Protein AF-0000000066011873 (afdb_homodimer)

InterPro domains:
  IPR003448 Molybdopterin biosynthesis MoaE [PF02391] (8-120)
  IPR003448 Molybdopterin biosynthesis MoaE [cd00756] (13-136)
  IPR036563 Molybdopterin biosynthesis MoaE subunit superfamily [G3DSA:3.90.1170.40] (1-137)
  IPR036563 Molybdopterin biosynthesis MoaE subunit superfamily [SSF54690] (4-136)

Nearest PDB structures (foldseek):
  4ap8-assembly1_A  TM=9.778E-01  e=5.594E-17  Homo sapiens
  2qie-assembly2_H  TM=9.697E-01  e=7.000E-15  Staphylococcus aureus
  2q5w-assembly1_E  TM=9.518E-01  e=1.635E-14  Staphylococcus aureus
  6jbz-assembly1_C  TM=9.071E-01  e=3.199E-15  Mycobacterium tuberculosis
  8hlg-assembly1_B  TM=9.415E-01  e=2.225E-13  Deinococcus radiodurans R1 = ATCC 13939 = DSM 20539

Structure (mmCIF, N/CA/C/O backbone):
data_AF-0000000066011873-model_v1
#
loop_
_entity.id
_entity.type
_entity.pdbx_description
1 polymer 'Molybdopterin synthase catalytic subunit'
#
loop_
_atom_site.group_PDB
_atom_site.id
_atom_site.type_symbol
_atom_site.label_atom_id
_atom_site.label_alt_id
_atom_site.label_comp_id
_atom_site.label_asym_id
_atom_site.label_entity_id
_atom_site.label_seq_id
_atom_site.pdbx_PDB_ins_code
_atom_site.Cartn_x
_atom_site.Cartn_y
_atom_site.Cartn_z
_atom_site.occupancy
_atom_site.B_iso_or_equiv
_atom_site.auth_seq_id
_atom_site.auth_comp_id
_atom_site.auth_asym_id
_atom_site.auth_atom_id
_atom_site.pdbx_PDB_model_num
ATOM 1 N N . MET A 1 1 ? -23.844 0.101 7.816 1 36.34 1 MET A N 1
ATOM 2 C CA . MET A 1 1 ? -22.891 0.829 6.984 1 36.34 1 MET A CA 1
ATOM 3 C C . MET A 1 1 ? -21.453 0.606 7.469 1 36.34 1 MET A C 1
ATOM 5 O O . MET A 1 1 ? -21.156 0.817 8.648 1 36.34 1 MET A O 1
ATOM 9 N N . ILE A 1 2 ? -20.625 -0.336 7.094 1 50.56 2 ILE A N 1
ATOM 10 C CA . ILE A 1 2 ? -19.375 -0.717 7.734 1 50.56 2 ILE A CA 1
ATOM 11 C C . ILE A 1 2 ? -18.562 0.533 8.062 1 50.56 2 ILE A C 1
ATOM 13 O O . ILE A 1 2 ? -18.469 1.45 7.246 1 50.56 2 ILE A O 1
ATOM 17 N N . ASN A 1 3 ? -18.391 0.913 9.281 1 69.81 3 ASN A N 1
ATOM 18 C CA . ASN A 1 3 ? -17.859 2.152 9.836 1 69.81 3 ASN A CA 1
ATOM 19 C C . ASN A 1 3 ? -16.469 2.453 9.32 1 69.81 3 ASN A C 1
ATOM 21 O O . ASN A 1 3 ? -15.547 1.642 9.477 1 69.81 3 ASN A O 1
ATOM 25 N N . THR A 1 4 ? -16.391 3.436 8.359 1 88.12 4 THR A N 1
ATOM 26 C CA . THR A 1 4 ? -15.133 3.975 7.832 1 88.12 4 THR A CA 1
ATOM 27 C C . THR A 1 4 ? -14.203 4.391 8.961 1 88.12 4 THR A C 1
ATOM 29 O O . THR A 1 4 ? -14.633 5.012 9.938 1 88.12 4 THR A O 1
ATOM 32 N N . TYR A 1 5 ? -13.055 3.953 9.008 1 97.62 5 TYR A N 1
ATOM 33 C CA . TYR A 1 5 ? -12.086 4.297 10.047 1 97.62 5 TYR A CA 1
ATOM 34 C C . TYR A 1 5 ? -11.25 5.5 9.633 1 97.62 5 TYR A C 1
ATOM 36 O O . TYR A 1 5 ? -10.57 5.473 8.609 1 97.62 5 TYR A O 1
ATOM 44 N N . VAL A 1 6 ? -11.359 6.539 10.352 1 98.69 6 VAL A N 1
ATOM 45 C CA . VAL A 1 6 ? -10.531 7.734 10.219 1 98.69 6 VAL A CA 1
ATOM 46 C C . VAL A 1 6 ? -9.992 8.148 11.586 1 98.69 6 VAL A C 1
ATOM 48 O O . VAL A 1 6 ? -10.75 8.258 12.555 1 98.69 6 VAL A O 1
ATOM 51 N N . GLU A 1 7 ? -8.711 8.414 11.664 1 98.5 7 GLU A N 1
ATOM 52 C CA . GLU A 1 7 ? -8.125 8.828 12.93 1 98.5 7 GLU A CA 1
ATOM 53 C C . GLU A 1 7 ? -7.016 9.859 12.719 1 98.5 7 GLU A C 1
ATOM 55 O O . GLU A 1 7 ? -6.156 9.672 11.859 1 98.5 7 GLU A O 1
ATOM 60 N N . ILE A 1 8 ? -7.078 10.906 13.398 1 98.75 8 ILE A N 1
ATOM 61 C CA . ILE A 1 8 ? -5.973 11.836 13.562 1 98.75 8 ILE A CA 1
ATOM 62 C C . ILE A 1 8 ? -5.355 11.664 14.953 1 98.75 8 ILE A C 1
ATOM 64 O O . ILE A 1 8 ? -6.047 11.773 15.969 1 98.75 8 ILE A O 1
ATOM 68 N N . THR A 1 9 ? -4.051 11.453 15.047 1 98.56 9 THR A N 1
ATOM 69 C CA . THR A 1 9 ? -3.453 11.016 16.312 1 98.56 9 THR A CA 1
ATOM 70 C C . THR A 1 9 ? -2.029 11.547 16.438 1 98.56 9 THR A C 1
ATOM 72 O O . THR A 1 9 ? -1.415 11.945 15.445 1 98.56 9 THR A O 1
ATOM 75 N N . GLU A 1 10 ? -1.502 11.547 17.656 1 98.38 10 GLU A N 1
ATOM 76 C CA . GLU A 1 10 ? -0.098 11.867 17.891 1 98.38 10 GLU A CA 1
ATOM 77 C C . GLU A 1 10 ? 0.746 10.602 18 1 98.38 10 GLU A C 1
ATOM 79 O O . GLU A 1 10 ? 1.977 10.664 18.016 1 98.38 10 GLU A O 1
ATOM 84 N N . LYS A 1 11 ? 0.068 9.516 17.953 1 98.38 11 LYS A N 1
ATOM 85 C CA . LYS A 1 11 ? 0.745 8.242 18.188 1 98.38 11 LYS A CA 1
ATOM 86 C C . LYS A 1 11 ? 1.28 7.664 16.875 1 98.38 11 LYS A C 1
ATOM 88 O O . LYS A 1 11 ? 0.783 7.988 15.797 1 98.38 11 LYS A O 1
ATOM 93 N N . ASP A 1 12 ? 2.252 6.816 17.016 1 98.56 12 ASP A N 1
ATOM 94 C CA . ASP A 1 12 ? 2.77 6.094 15.859 1 98.56 12 ASP A CA 1
ATOM 95 C C . ASP A 1 12 ? 1.675 5.262 15.203 1 98.56 12 ASP A C 1
ATOM 97 O O . ASP A 1 12 ? 0.807 4.711 15.883 1 98.56 12 ASP A O 1
ATOM 101 N N . ILE A 1 13 ? 1.765 5.102 13.938 1 98.69 13 ILE A N 1
ATOM 102 C CA . ILE A 1 13 ? 0.794 4.32 13.18 1 98.69 13 ILE A CA 1
ATOM 103 C C . ILE A 1 13 ? 1.373 2.939 12.867 1 98.69 13 ILE A C 1
ATOM 105 O O . ILE A 1 13 ? 2.514 2.826 12.422 1 98.69 13 ILE A O 1
ATOM 109 N N . ASN A 1 14 ? 0.65 1.962 13.172 1 98.5 14 ASN A N 1
ATOM 110 C CA . ASN A 1 14 ? 0.95 0.628 12.656 1 98.5 14 ASN A CA 1
ATOM 111 C C . ASN A 1 14 ? 0.153 0.318 11.398 1 98.5 14 ASN A C 1
ATOM 113 O O . ASN A 1 14 ? -1.06 0.108 11.461 1 98.5 14 ASN A O 1
ATOM 117 N N . PRO A 1 15 ? 0.79 0.2 10.258 1 98.81 15 PRO A N 1
ATOM 118 C CA . PRO A 1 15 ? 0.061 -0.015 9.008 1 98.81 15 PRO A CA 1
ATOM 119 C C . PRO A 1 15 ? -0.808 -1.27 9.039 1 98.81 15 PRO A C 1
ATOM 121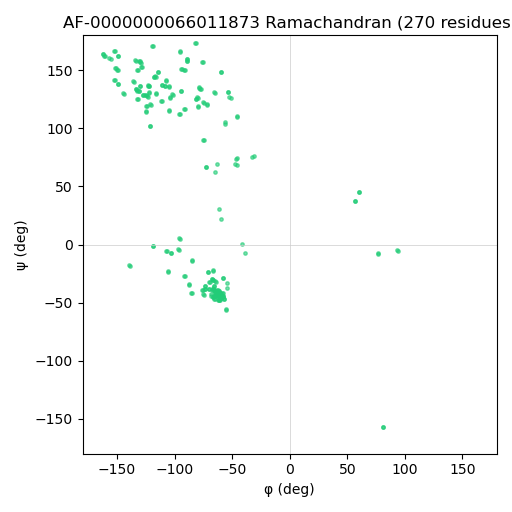 O O . PRO A 1 15 ? -1.864 -1.31 8.398 1 98.81 15 PRO A O 1
ATOM 124 N N . LEU A 1 16 ? -0.407 -2.238 9.797 1 98.69 16 LEU A N 1
ATOM 125 C CA . LEU A 1 16 ? -1.146 -3.496 9.852 1 98.69 16 LEU A CA 1
ATOM 126 C C . LEU A 1 16 ? -2.539 -3.283 10.43 1 98.69 16 LEU A C 1
ATOM 128 O O . LEU A 1 16 ? -3.484 -3.988 10.07 1 98.69 16 LEU A O 1
ATOM 132 N N . ASP A 1 17 ? -2.625 -2.312 11.336 1 98.5 17 ASP A N 1
ATOM 133 C CA . ASP A 1 17 ? -3.932 -2.027 11.922 1 98.5 17 ASP A CA 1
ATOM 134 C C . ASP A 1 17 ? -4.934 -1.608 10.844 1 98.5 17 ASP A C 1
ATOM 136 O O . ASP A 1 17 ? -6.078 -2.061 10.852 1 98.5 17 ASP A O 1
ATOM 140 N N . LEU A 1 18 ? -4.484 -0.786 9.922 1 98.88 18 LEU A N 1
ATOM 141 C CA . LEU A 1 18 ? -5.379 -0.305 8.875 1 98.88 18 LEU A CA 1
ATOM 142 C C . LEU A 1 18 ? -5.625 -1.39 7.828 1 98.88 18 LEU A C 1
ATOM 144 O O . LEU A 1 18 ? -6.754 -1.558 7.359 1 98.88 18 LEU A O 1
ATOM 148 N N . ILE A 1 19 ? -4.586 -2.125 7.508 1 98.88 19 ILE A N 1
ATOM 149 C CA . ILE A 1 19 ? -4.703 -3.227 6.559 1 98.88 19 ILE A CA 1
ATOM 150 C C . ILE A 1 19 ? -5.758 -4.219 7.047 1 98.88 19 ILE A C 1
ATOM 152 O O . ILE A 1 19 ? -6.656 -4.602 6.293 1 98.88 19 ILE A O 1
ATOM 156 N N . ASN A 1 20 ? -5.676 -4.562 8.289 1 98.38 20 ASN A N 1
ATOM 157 C CA . ASN A 1 20 ? -6.59 -5.539 8.867 1 98.38 20 ASN A CA 1
ATOM 158 C C . ASN A 1 20 ? -8.023 -5.012 8.914 1 98.38 20 ASN A C 1
ATOM 160 O O . ASN A 1 20 ? -8.977 -5.777 8.797 1 98.38 20 ASN A O 1
ATOM 164 N N . ARG A 1 21 ? -8.148 -3.73 9.062 1 98.31 21 ARG A N 1
ATOM 165 C CA . ARG A 1 21 ? -9.469 -3.121 9.141 1 98.31 21 ARG A CA 1
ATOM 166 C C . ARG A 1 21 ? -10.211 -3.24 7.812 1 98.31 21 ARG A C 1
ATOM 168 O O . ARG A 1 21 ? -11.438 -3.344 7.785 1 98.31 21 ARG A O 1
ATOM 175 N N . VAL A 1 22 ? -9.445 -3.271 6.703 1 98.62 22 VAL A N 1
ATOM 176 C CA . VAL A 1 22 ? -10.125 -3.213 5.418 1 98.62 22 VAL A CA 1
ATOM 177 C C . VAL A 1 22 ? -10.164 -4.605 4.785 1 98.62 22 VAL A C 1
ATOM 179 O O . VAL A 1 22 ? -10.742 -4.793 3.715 1 98.62 22 VAL A O 1
ATOM 182 N N . ARG A 1 23 ? -9.5 -5.531 5.375 1 98.44 23 ARG A N 1
ATOM 183 C CA . ARG A 1 23 ? -9.469 -6.906 4.891 1 98.44 23 ARG A CA 1
ATOM 184 C C . ARG A 1 23 ? -10.852 -7.555 4.996 1 98.44 23 ARG A C 1
ATOM 186 O O . ARG A 1 23 ? -11.5 -7.477 6.039 1 98.44 23 ARG A O 1
ATOM 193 N N . ARG A 1 24 ? -11.273 -8.18 3.896 1 97.19 24 ARG A N 1
ATOM 194 C CA . ARG A 1 24 ? -12.578 -8.828 3.871 1 97.19 24 ARG A CA 1
ATOM 195 C C . ARG A 1 24 ? -12.633 -9.922 2.811 1 97.19 24 ARG A C 1
ATOM 197 O O . ARG A 1 24 ? -11.836 -9.914 1.866 1 97.19 24 ARG A O 1
ATOM 204 N N . PRO A 1 25 ? -13.562 -10.82 2.934 1 97 25 PRO A N 1
ATOM 205 C CA . PRO A 1 25 ? -13.609 -12 2.072 1 97 25 PRO A CA 1
ATOM 206 C C . PRO A 1 25 ? -13.914 -11.664 0.615 1 97 25 PRO A C 1
ATOM 208 O O . PRO A 1 25 ? -13.609 -12.453 -0.282 1 97 25 PRO A O 1
ATOM 211 N N . ASP A 1 26 ? -14.516 -10.508 0.388 1 96.62 26 ASP A N 1
ATOM 212 C CA . ASP A 1 26 ? -14.867 -10.164 -0.986 1 96.62 26 ASP A CA 1
ATOM 213 C C . ASP A 1 26 ? -13.797 -9.266 -1.614 1 96.62 26 ASP A C 1
ATOM 215 O O . ASP A 1 26 ? -13.953 -8.805 -2.746 1 96.62 26 ASP A O 1
ATOM 219 N N . ALA A 1 27 ? -12.703 -9.039 -0.882 1 97.75 27 ALA A N 1
ATOM 220 C CA . ALA A 1 27 ? -11.594 -8.242 -1.397 1 97.75 27 ALA A CA 1
ATOM 221 C C . ALA A 1 27 ? -10.516 -9.133 -2.018 1 97.75 27 ALA A C 1
ATOM 223 O O . ALA A 1 27 ? -10.109 -10.133 -1.423 1 97.75 27 ALA A O 1
ATOM 224 N N . GLY A 1 28 ? -10.102 -8.75 -3.18 1 98 28 GLY A N 1
ATOM 225 C CA . GLY A 1 28 ? -8.992 -9.43 -3.836 1 98 28 GLY A CA 1
ATOM 226 C C . GLY A 1 28 ? -7.711 -8.609 -3.842 1 98 28 GLY A C 1
ATOM 227 O O . GLY A 1 28 ? -6.664 -9.086 -4.281 1 98 28 GLY A O 1
ATOM 228 N N . ALA A 1 29 ? -7.887 -7.352 -3.336 1 98.75 29 ALA A N 1
ATOM 229 C CA . ALA A 1 29 ? -6.746 -6.441 -3.346 1 98.75 29 ALA A CA 1
ATOM 230 C C . ALA A 1 29 ? -6.812 -5.469 -2.172 1 98.75 29 ALA A C 1
ATOM 232 O O . ALA A 1 29 ? -7.887 -4.977 -1.823 1 98.75 29 ALA A O 1
ATOM 233 N N . ILE A 1 30 ? -5.68 -5.262 -1.591 1 98.94 30 ILE A N 1
ATOM 234 C CA . ILE A 1 30 ? -5.469 -4.164 -0.652 1 98.94 30 ILE A CA 1
ATOM 235 C C . ILE A 1 30 ? -4.281 -3.318 -1.104 1 98.94 30 ILE A C 1
ATOM 237 O O . ILE A 1 30 ? -3.219 -3.854 -1.426 1 98.94 30 ILE A O 1
ATOM 241 N N . VAL A 1 31 ? -4.465 -2.025 -1.193 1 99 31 VAL A N 1
ATOM 242 C CA . VAL A 1 31 ? -3.377 -1.09 -1.454 1 99 31 VAL A CA 1
ATOM 243 C C . VAL A 1 31 ? -3.203 -0.153 -0.26 1 99 31 VAL A C 1
ATOM 245 O O . VAL A 1 31 ? -4.176 0.42 0.234 1 99 31 VAL A O 1
ATOM 248 N N . THR A 1 32 ? -1.988 -0.038 0.188 1 99 32 THR A N 1
ATOM 249 C CA . THR A 1 32 ? -1.668 0.823 1.321 1 99 32 THR A CA 1
ATOM 250 C C . THR A 1 32 ? -0.622 1.864 0.931 1 99 32 THR A C 1
ATOM 252 O O . THR A 1 32 ? 0.387 1.532 0.305 1 99 32 THR A O 1
ATOM 255 N N . PHE A 1 33 ? -0.899 3.008 1.243 1 99 33 PHE A N 1
ATOM 256 C CA . PHE A 1 33 ? 0.045 4.105 1.079 1 99 33 PHE A CA 1
ATOM 257 C C . PHE A 1 33 ? 0.569 4.574 2.432 1 99 33 PHE A C 1
ATOM 259 O O . PHE A 1 33 ? -0.2 4.727 3.383 1 99 33 PHE A O 1
ATOM 266 N N . GLU A 1 34 ? 1.794 4.797 2.51 1 98.94 34 GLU A N 1
ATOM 267 C CA . GLU A 1 34 ? 2.457 5.406 3.656 1 98.94 34 GLU A CA 1
ATOM 268 C C . GLU A 1 34 ? 3.258 6.637 3.24 1 98.94 34 GLU A C 1
ATOM 270 O O . GLU A 1 34 ? 4.219 6.531 2.479 1 98.94 34 GLU A O 1
ATOM 275 N N . GLY A 1 35 ? 2.846 7.797 3.707 1 98.81 35 GLY A N 1
ATOM 276 C CA . GLY A 1 35 ? 3.711 8.969 3.633 1 98.81 35 GLY A CA 1
ATOM 277 C C . GLY A 1 35 ? 4.758 9 4.727 1 98.81 35 GLY A C 1
ATOM 278 O O . GLY A 1 35 ? 4.426 9.047 5.914 1 98.81 35 GLY A O 1
ATOM 279 N N . THR A 1 36 ? 5.992 8.984 4.348 1 98.38 36 THR A N 1
ATOM 280 C CA . THR A 1 36 ? 7.086 8.938 5.312 1 98.38 36 THR A CA 1
ATOM 281 C C . THR A 1 36 ? 7.914 10.219 5.262 1 98.38 36 THR A C 1
ATOM 283 O O . THR A 1 36 ? 8.055 10.828 4.199 1 98.38 36 THR A O 1
ATOM 286 N N . VAL A 1 37 ? 8.461 10.602 6.406 1 97.5 37 VAL A N 1
ATOM 287 C CA . VAL A 1 37 ? 9.266 11.812 6.461 1 97.5 37 VAL A CA 1
ATOM 288 C C . VAL A 1 37 ? 10.625 11.562 5.824 1 97.5 37 VAL A C 1
ATOM 290 O O . VAL A 1 37 ? 11.367 10.672 6.25 1 97.5 37 VAL A O 1
ATOM 293 N N . ARG A 1 38 ? 10.922 12.367 4.805 1 95.81 38 ARG A N 1
ATOM 294 C CA . ARG A 1 38 ? 12.203 12.242 4.113 1 95.81 38 ARG A CA 1
ATOM 295 C C . ARG A 1 38 ? 13.227 13.227 4.672 1 95.81 38 ARG A C 1
ATOM 297 O O . ARG A 1 38 ? 12.859 14.195 5.332 1 95.81 38 ARG A O 1
ATOM 304 N N . ASN A 1 39 ? 14.43 12.969 4.297 1 93.06 39 ASN A N 1
ATOM 305 C CA . ASN A 1 39 ? 15.523 13.766 4.844 1 93.06 39 ASN A CA 1
ATOM 306 C C . ASN A 1 39 ? 15.727 15.055 4.055 1 93.06 39 ASN A C 1
ATOM 308 O O . ASN A 1 39 ? 16.5 15.922 4.457 1 93.06 39 ASN A O 1
ATOM 312 N N . ASP A 1 40 ? 15.141 15.133 2.898 1 84.19 40 ASP A N 1
ATOM 313 C CA . ASP A 1 40 ? 15.305 16.312 2.055 1 84.19 40 ASP A CA 1
ATOM 314 C C . ASP A 1 40 ? 13.953 16.922 1.689 1 84.19 40 ASP A C 1
ATOM 316 O O . ASP A 1 40 ? 13.086 16.25 1.145 1 84.19 40 ASP A O 1
ATOM 320 N N . SER A 1 41 ? 13.852 18.125 2.115 1 73.94 41 SER A N 1
ATOM 321 C CA . SER A 1 41 ? 12.68 18.922 1.725 1 73.94 41 SER A CA 1
ATOM 322 C C . SER A 1 41 ? 13.094 20.188 0.988 1 73.94 41 SER A C 1
ATOM 324 O O . SER A 1 41 ? 13.492 21.172 1.614 1 73.94 41 SER A O 1
ATOM 326 N N . ASP A 1 42 ? 12.922 20.078 -0.34 1 74.44 42 ASP A N 1
ATOM 327 C CA . ASP A 1 42 ? 13.258 21.219 -1.185 1 74.44 42 ASP A CA 1
ATOM 328 C C . ASP A 1 42 ? 14.711 21.656 -0.974 1 74.44 42 ASP A C 1
ATOM 330 O O . ASP A 1 42 ? 14.984 22.844 -0.763 1 74.44 42 ASP A O 1
ATOM 334 N N . GLY A 1 43 ? 15.562 20.703 -0.788 1 77.5 43 GLY A N 1
ATOM 335 C CA . GLY A 1 43 ? 16.984 21.016 -0.738 1 77.5 43 GLY A CA 1
ATOM 336 C C . GLY A 1 43 ? 17.484 21.25 0.671 1 77.5 43 GLY A C 1
ATOM 337 O O . GLY A 1 43 ? 18.688 21.484 0.875 1 77.5 43 GLY A O 1
ATOM 338 N N . VAL A 1 44 ? 16.547 21.25 1.703 1 78.25 44 VAL A N 1
ATOM 339 C CA . VAL A 1 44 ? 16.938 21.469 3.092 1 78.25 44 VAL A CA 1
ATOM 340 C C . VAL A 1 44 ? 16.906 20.156 3.857 1 78.25 44 VAL A C 1
ATOM 342 O O . VAL A 1 44 ? 15.984 19.359 3.703 1 78.25 44 VAL A O 1
ATOM 345 N N . ARG A 1 45 ? 18.016 20.047 4.637 1 86.94 45 ARG A N 1
ATOM 346 C CA . ARG A 1 45 ? 18.062 18.828 5.445 1 86.94 45 ARG A CA 1
ATOM 347 C C . ARG A 1 45 ? 17.047 18.891 6.582 1 86.94 45 ARG A C 1
ATOM 349 O O . ARG A 1 45 ? 17.062 19.828 7.387 1 86.94 45 ARG A O 1
ATOM 356 N N . VAL A 1 46 ? 16.141 17.969 6.617 1 88.12 46 VAL A N 1
ATOM 357 C CA . VAL A 1 46 ? 15.031 17.891 7.57 1 88.12 46 VAL A CA 1
ATOM 358 C C . VAL A 1 46 ? 15.242 16.703 8.508 1 88.12 46 VAL A C 1
ATOM 360 O O . VAL A 1 46 ? 15.641 15.617 8.062 1 88.12 46 VAL A O 1
ATOM 363 N N . THR A 1 47 ? 14.969 16.984 9.773 1 91.94 47 THR A N 1
ATOM 364 C CA . THR A 1 47 ? 15.102 15.891 10.734 1 91.94 47 THR A CA 1
ATOM 365 C C . THR A 1 47 ? 13.734 15.383 11.164 1 91.94 47 THR A C 1
ATOM 367 O O . THR A 1 47 ? 13.617 14.273 11.695 1 91.94 47 THR A O 1
ATOM 370 N N . ALA A 1 48 ? 12.742 16.328 10.992 1 96.31 48 ALA A N 1
ATOM 371 C CA . ALA A 1 48 ? 11.367 15.992 11.352 1 96.31 48 ALA A CA 1
ATOM 372 C C . ALA A 1 48 ? 10.375 16.953 10.711 1 96.31 48 ALA A C 1
ATOM 374 O O . ALA A 1 48 ? 10.773 17.984 10.156 1 96.31 48 ALA A O 1
ATOM 375 N N . LEU A 1 49 ? 9.188 16.5 10.727 1 96.75 49 LEU A N 1
ATOM 376 C CA . LEU A 1 49 ? 8.086 17.391 10.391 1 96.75 49 LEU A CA 1
ATOM 377 C C . LEU A 1 49 ? 7.145 17.562 11.586 1 96.75 49 LEU A C 1
ATOM 379 O O . LEU A 1 49 ? 6.969 16.625 12.375 1 96.75 49 LEU A O 1
ATOM 383 N N . TYR A 1 50 ? 6.609 18.719 11.727 1 97.75 50 TYR A N 1
ATOM 384 C CA . TYR A 1 50 ? 5.566 18.969 12.719 1 97.75 50 TYR A CA 1
ATOM 385 C C . TYR A 1 50 ? 4.227 19.234 12.047 1 97.75 50 TYR A C 1
ATOM 387 O O . TYR A 1 50 ? 4.102 20.188 11.258 1 97.75 50 TYR A O 1
ATOM 395 N N . TYR A 1 51 ? 3.236 18.438 12.414 1 98.44 51 TYR A N 1
ATOM 396 C CA . TYR A 1 51 ? 1.924 18.531 11.789 1 98.44 51 TYR A CA 1
ATOM 397 C C . TYR A 1 51 ? 0.912 19.156 12.742 1 98.44 51 TYR A C 1
ATOM 399 O O . TYR A 1 51 ? 0.913 18.859 13.938 1 98.44 51 TYR A O 1
ATOM 407 N N . GLU A 1 52 ? 0.085 19.969 12.164 1 98.5 52 GLU A N 1
ATOM 408 C CA . GLU A 1 52 ? -1.095 20.516 12.828 1 98.5 52 GLU A CA 1
ATOM 409 C C . GLU A 1 52 ? -2.35 20.312 11.992 1 98.5 52 GLU A C 1
ATOM 411 O O . GLU A 1 52 ? -2.264 20.125 10.773 1 98.5 52 GLU A O 1
ATOM 416 N N . ALA A 1 53 ? -3.48 20.234 12.711 1 98.25 53 ALA A N 1
ATOM 417 C CA . ALA A 1 53 ? -4.742 20.062 12 1 98.25 53 ALA A CA 1
ATOM 418 C C . ALA A 1 53 ? -5.906 20.672 12.781 1 98.25 53 ALA A C 1
ATOM 420 O O . ALA A 1 53 ? -5.836 20.812 14 1 98.25 53 ALA A O 1
ATOM 421 N N . TYR A 1 54 ? -6.93 21.094 12.086 1 97.94 54 TYR A N 1
ATOM 422 C CA . TYR A 1 54 ? -8.258 21.156 12.688 1 97.94 54 TYR A CA 1
ATOM 423 C C . TYR A 1 54 ? -8.867 19.766 12.805 1 97.94 54 TYR A C 1
ATOM 425 O O . TYR A 1 54 ? -9.562 19.312 11.891 1 97.94 54 TYR A O 1
ATOM 433 N N . LYS A 1 55 ? -8.625 19.188 13.844 1 97.81 55 LYS A N 1
ATOM 434 C CA . LYS A 1 55 ? -8.766 17.75 13.977 1 97.81 55 LYS A CA 1
ATOM 435 C C . LYS A 1 55 ? -10.172 17.297 13.594 1 97.81 55 LYS A C 1
ATOM 437 O O . LYS A 1 55 ? -10.336 16.438 12.719 1 97.81 55 LYS A O 1
ATOM 442 N N . GLU A 1 56 ? -11.219 17.844 14.234 1 97.5 56 GLU A N 1
ATOM 443 C CA . GLU A 1 56 ? -12.594 17.422 13.992 1 97.5 56 GLU A CA 1
ATOM 444 C C . GLU A 1 56 ? -12.984 17.625 12.531 1 97.5 56 GLU A C 1
ATOM 446 O O . GLU A 1 56 ? -13.586 16.734 11.922 1 97.5 56 GLU A O 1
ATOM 451 N N . MET A 1 57 ? -12.609 18.719 12.008 1 98.19 57 MET A N 1
ATOM 452 C CA . MET A 1 57 ? -12.938 19.031 10.617 1 98.19 57 MET A CA 1
ATOM 453 C C . MET A 1 57 ? -12.18 18.109 9.664 1 98.19 57 MET A C 1
ATOM 455 O O . MET A 1 57 ? -12.75 17.641 8.68 1 98.19 57 MET A O 1
ATOM 459 N N . ALA A 1 58 ? -10.914 17.891 9.914 1 98.69 58 ALA A N 1
ATOM 460 C CA . ALA A 1 58 ? -10.094 17 9.086 1 98.69 58 ALA A CA 1
ATOM 461 C C . ALA A 1 58 ? -10.68 15.594 9.047 1 98.69 58 ALA A C 1
ATOM 463 O O . ALA A 1 58 ? -10.797 14.992 7.973 1 98.69 58 ALA A O 1
ATOM 464 N N . GLU A 1 59 ? -11.07 15.086 10.188 1 98.44 59 GLU A N 1
ATOM 465 C CA . GLU A 1 59 ? -11.648 13.75 10.258 1 98.44 59 GLU A CA 1
ATOM 466 C C . GLU A 1 59 ? -12.961 13.672 9.477 1 98.44 59 GLU A C 1
ATOM 468 O O . GLU A 1 59 ? -13.211 12.695 8.766 1 98.44 59 GLU A O 1
ATOM 473 N N . MET A 1 60 ? -13.758 14.695 9.656 1 98 60 MET A N 1
ATOM 474 C CA . MET A 1 60 ? -15.031 14.727 8.945 1 98 60 MET A CA 1
ATOM 475 C C . MET A 1 60 ? -14.805 14.758 7.434 1 98 60 MET A C 1
ATOM 477 O O . MET A 1 60 ? -15.461 14.023 6.691 1 98 60 MET A O 1
ATOM 481 N N . GLN A 1 61 ? -13.898 15.562 6.984 1 98.56 61 GLN A N 1
ATOM 482 C CA . GLN A 1 61 ? -13.633 15.688 5.555 1 98.56 61 GLN A CA 1
ATOM 483 C C . GLN A 1 61 ? -13.039 14.398 4.992 1 98.56 61 GLN A C 1
ATOM 485 O O . GLN A 1 61 ? -13.359 14 3.871 1 98.56 61 GLN A O 1
ATOM 490 N N . ILE A 1 62 ? -12.203 13.758 5.723 1 98.75 62 ILE A N 1
ATOM 491 C CA . ILE A 1 62 ? -11.609 12.5 5.27 1 98.75 6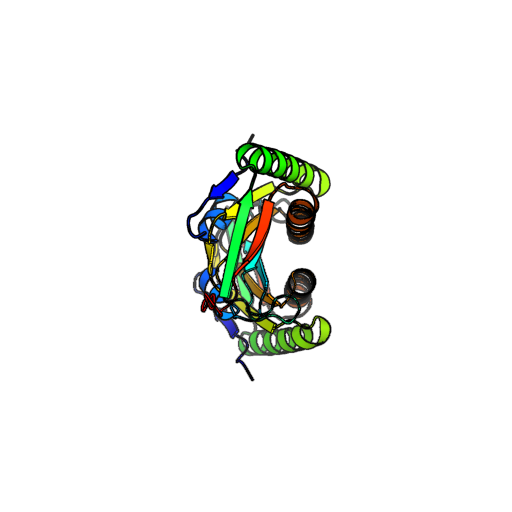2 ILE A CA 1
ATOM 492 C C . ILE A 1 62 ? -12.688 11.422 5.184 1 98.75 62 ILE A C 1
ATOM 494 O O . ILE A 1 62 ? -12.703 10.625 4.246 1 98.75 62 ILE A O 1
ATOM 498 N N . ALA A 1 63 ? -13.562 11.438 6.137 1 98.38 63 ALA A N 1
ATOM 499 C CA . ALA A 1 63 ? -14.672 10.484 6.09 1 98.38 63 ALA A CA 1
ATOM 500 C C . ALA A 1 63 ? -15.516 10.688 4.836 1 98.38 63 ALA A C 1
ATOM 502 O O . ALA A 1 63 ? -15.875 9.719 4.156 1 98.38 63 ALA A O 1
ATOM 503 N N . ASP A 1 64 ? -15.797 11.93 4.566 1 98.19 64 ASP A N 1
ATOM 504 C CA . ASP A 1 64 ? -16.547 12.258 3.355 1 98.19 64 ASP A CA 1
ATOM 505 C C . ASP A 1 64 ? -15.797 11.812 2.105 1 98.19 64 ASP A C 1
ATOM 507 O O . ASP A 1 64 ? -16.391 11.32 1.15 1 98.19 64 ASP A O 1
ATOM 511 N N . LEU A 1 65 ? -14.531 12.055 2.168 1 98.62 65 LEU A N 1
ATOM 512 C CA . LEU A 1 65 ? -13.664 11.711 1.045 1 98.62 65 LEU A CA 1
ATOM 513 C C . LEU A 1 65 ? -13.664 10.203 0.803 1 98.62 65 LEU A C 1
ATOM 515 O O . LEU A 1 65 ? -13.672 9.758 -0.346 1 98.62 65 LEU A O 1
ATOM 519 N N . ILE A 1 66 ? -13.672 9.414 1.853 1 98.62 66 ILE A N 1
ATOM 520 C CA . ILE A 1 66 ? -13.719 7.965 1.731 1 98.62 66 ILE A CA 1
ATOM 521 C C . ILE A 1 66 ? -15.047 7.539 1.109 1 98.62 66 ILE A C 1
ATOM 523 O O . ILE A 1 66 ? -15.078 6.672 0.234 1 98.62 66 ILE A O 1
ATOM 527 N N . ASP A 1 67 ? -16.094 8.172 1.528 1 98 67 ASP A N 1
ATOM 528 C CA . ASP A 1 67 ? -17.391 7.871 0.953 1 98 67 ASP A CA 1
ATOM 529 C C . ASP A 1 67 ? -17.422 8.195 -0.539 1 98 67 ASP A C 1
ATOM 531 O O . ASP A 1 67 ? -17.984 7.438 -1.333 1 98 67 ASP A O 1
ATOM 535 N N . GLU A 1 68 ? -16.844 9.312 -0.884 1 98.25 68 GLU A N 1
ATOM 536 C CA . GLU A 1 68 ? -16.719 9.688 -2.289 1 98.25 68 GLU A CA 1
ATOM 537 C C . GLU A 1 68 ? -15.93 8.641 -3.074 1 98.25 68 GLU A C 1
ATOM 539 O O . GLU A 1 68 ? -16.328 8.258 -4.176 1 98.25 68 GLU A O 1
ATOM 544 N N . ALA A 1 69 ? -14.852 8.172 -2.518 1 98.56 69 ALA A N 1
ATOM 545 C CA . ALA A 1 69 ? -13.992 7.191 -3.174 1 98.56 69 ALA A CA 1
ATOM 546 C C . ALA A 1 69 ? -14.727 5.867 -3.361 1 98.56 69 ALA A C 1
ATOM 548 O O . ALA A 1 69 ? -14.555 5.195 -4.383 1 98.56 69 ALA A O 1
ATOM 549 N N . LYS A 1 70 ? -15.508 5.469 -2.354 1 98.38 70 LYS A N 1
ATOM 550 C CA . LYS A 1 70 ? -16.297 4.242 -2.451 1 98.38 70 LYS A CA 1
ATOM 551 C C . LYS A 1 70 ? -17.25 4.289 -3.645 1 98.38 70 LYS A C 1
ATOM 553 O O . LYS A 1 70 ? -17.359 3.316 -4.395 1 98.38 70 LYS A O 1
ATOM 558 N N . LYS A 1 71 ? -17.844 5.398 -3.84 1 98 71 LYS A N 1
ATOM 559 C CA . LYS A 1 71 ? -18.797 5.57 -4.93 1 98 71 LYS A CA 1
ATOM 560 C C . LYS A 1 71 ? -18.094 5.691 -6.273 1 98 71 LYS A C 1
ATOM 562 O O . LYS A 1 71 ? -18.484 5.043 -7.25 1 98 71 LYS A O 1
ATOM 567 N N . LYS A 1 72 ? -17.016 6.438 -6.332 1 98.62 72 LYS A N 1
ATOM 568 C CA . LYS A 1 72 ? -16.328 6.773 -7.574 1 98.62 72 LYS A CA 1
ATOM 569 C C . LYS A 1 72 ? -15.555 5.57 -8.117 1 98.62 72 LYS A C 1
ATOM 571 O O . LYS A 1 72 ? -15.484 5.371 -9.336 1 98.62 72 LYS A O 1
ATOM 576 N N . TYR A 1 73 ? -14.992 4.754 -7.219 1 98.75 73 TYR A N 1
ATOM 577 C CA . TYR A 1 73 ? -14.07 3.723 -7.672 1 98.75 73 TYR A CA 1
ATOM 578 C C . TYR A 1 73 ? -14.586 2.332 -7.324 1 98.75 73 TYR A C 1
ATOM 580 O O . TYR A 1 73 ? -13.922 1.33 -7.59 1 98.75 73 TYR A O 1
ATOM 588 N N . ASN A 1 74 ? -15.742 2.26 -6.664 1 98.06 74 ASN A N 1
ATOM 589 C CA . ASN A 1 74 ? -16.359 0.986 -6.312 1 98.06 74 ASN A CA 1
ATOM 590 C C . ASN A 1 74 ? -15.445 0.15 -5.418 1 98.06 74 ASN A C 1
ATOM 592 O O . ASN A 1 74 ? -15.211 -1.028 -5.691 1 98.06 74 ASN A O 1
ATOM 596 N N . ILE A 1 75 ? -14.875 0.807 -4.426 1 98.62 75 ILE A N 1
ATOM 597 C CA 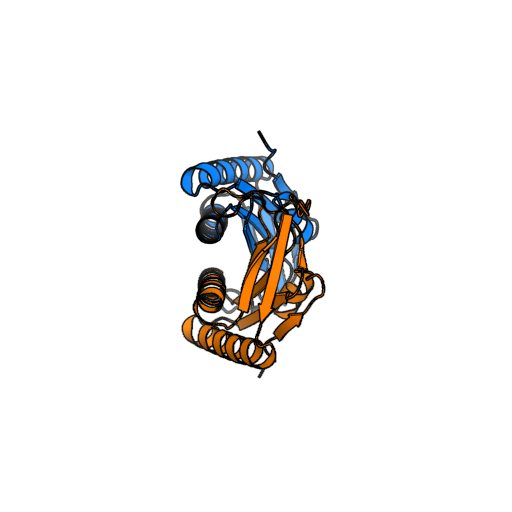. ILE A 1 75 ? -14.039 0.08 -3.475 1 98.62 75 ILE A CA 1
ATOM 598 C C . ILE A 1 75 ? -14.898 -0.445 -2.328 1 98.62 75 ILE A C 1
ATOM 600 O O . ILE A 1 75 ? -16.031 0.003 -2.139 1 98.62 75 ILE A O 1
ATOM 604 N N . LEU A 1 76 ? -14.422 -1.409 -1.642 1 98.12 76 LEU A N 1
ATOM 605 C CA . LEU A 1 76 ? -15.164 -2.076 -0.579 1 98.12 76 LEU A CA 1
ATOM 606 C C . LEU A 1 76 ? -15.008 -1.338 0.746 1 98.12 76 LEU A C 1
ATOM 608 O O . LEU A 1 76 ? -15.961 -1.218 1.516 1 98.12 76 LEU A O 1
ATOM 612 N N . ASP A 1 77 ? -13.734 -0.887 1.006 1 98.44 77 ASP A N 1
ATOM 613 C CA . ASP A 1 77 ? -13.477 -0.177 2.256 1 98.44 77 ASP A CA 1
ATOM 614 C C . ASP A 1 77 ? -12.188 0.637 2.176 1 98.44 77 ASP A C 1
ATOM 616 O O . ASP A 1 77 ? -11.375 0.434 1.271 1 98.44 77 ASP A O 1
ATOM 620 N N . ALA A 1 78 ? -12.086 1.59 3.107 1 98.88 78 ALA A N 1
ATOM 621 C CA . ALA A 1 78 ? -10.859 2.361 3.27 1 98.88 78 ALA A CA 1
ATOM 622 C C . ALA A 1 78 ? -10.672 2.801 4.719 1 98.88 78 ALA A C 1
ATOM 624 O O . ALA A 1 78 ? -11.648 2.959 5.457 1 98.88 78 ALA A O 1
ATOM 625 N N . ALA A 1 79 ? -9.469 2.928 5.074 1 98.94 79 ALA A N 1
ATOM 626 C CA . ALA A 1 79 ? -9.07 3.426 6.391 1 98.94 79 ALA A CA 1
ATOM 627 C C . ALA A 1 79 ? -7.93 4.434 6.273 1 98.94 79 ALA A C 1
ATOM 629 O O . ALA A 1 79 ? -7.016 4.258 5.461 1 98.94 79 ALA A O 1
ATOM 630 N N . VAL A 1 80 ? -8.016 5.469 7.086 1 98.94 80 VAL A N 1
ATOM 631 C CA . VAL A 1 80 ? -7.008 6.52 7.043 1 98.94 80 VAL A CA 1
ATOM 632 C C . VAL A 1 80 ? -6.566 6.871 8.461 1 98.94 80 VAL A C 1
ATOM 634 O O . VAL A 1 80 ? -7.402 7.02 9.359 1 98.94 80 VAL A O 1
ATOM 637 N N . CYS A 1 81 ? -5.301 6.98 8.664 1 98.94 81 CYS A N 1
ATOM 638 C CA . CYS A 1 81 ? -4.723 7.504 9.898 1 98.94 81 CYS A CA 1
ATOM 639 C C . CYS A 1 81 ? -3.645 8.539 9.602 1 98.94 81 CYS A C 1
ATOM 641 O O . CYS A 1 81 ? -2.727 8.281 8.82 1 98.94 81 CYS A O 1
ATOM 643 N N . HIS A 1 82 ? -3.779 9.648 10.133 1 98.94 82 HIS A N 1
ATOM 644 C CA . HIS A 1 82 ? -2.818 10.734 9.977 1 98.94 82 HIS A CA 1
ATOM 645 C C . HIS A 1 82 ? -2.303 11.203 11.336 1 98.94 82 HIS A C 1
ATOM 647 O O . HIS A 1 82 ? -3.076 11.344 12.281 1 98.94 82 HIS A O 1
ATOM 653 N N . ARG A 1 83 ? -1.057 11.43 11.391 1 98.88 83 ARG A N 1
ATOM 654 C CA . ARG A 1 83 ? -0.454 11.898 12.633 1 98.88 83 ARG A CA 1
ATOM 655 C C . ARG A 1 83 ? -0.41 13.422 12.68 1 98.88 83 ARG A C 1
ATOM 657 O O . ARG A 1 83 ? -0.338 14.078 11.633 1 98.88 83 ARG A O 1
ATOM 664 N N . ILE A 1 84 ? -0.47 13.977 13.828 1 98.75 84 ILE A N 1
ATOM 665 C CA . ILE A 1 84 ? -0.127 15.359 14.133 1 98.75 84 ILE A CA 1
ATOM 666 C C . ILE A 1 84 ? 1.007 15.398 15.156 1 98.75 84 ILE A C 1
ATOM 668 O O . ILE A 1 84 ? 1.402 14.359 15.688 1 98.75 84 ILE A O 1
ATOM 672 N N . GLY A 1 85 ? 1.556 16.562 15.391 1 98.5 85 GLY A N 1
ATOM 673 C CA . GLY A 1 85 ? 2.734 16.672 16.234 1 98.5 85 GLY A CA 1
ATOM 674 C C . GLY A 1 85 ? 4.023 16.344 15.5 1 98.5 85 GLY A C 1
ATOM 675 O O . GLY A 1 85 ? 4.113 16.516 14.289 1 98.5 85 GLY A O 1
ATOM 676 N N . LEU A 1 86 ? 4.992 15.969 16.281 1 98.12 86 LEU A N 1
ATOM 677 C CA . LEU A 1 86 ? 6.32 15.719 15.727 1 98.12 86 LEU A CA 1
ATOM 678 C C . LEU A 1 86 ? 6.395 14.32 15.117 1 98.12 86 LEU A C 1
ATOM 680 O O . LEU A 1 86 ? 6.055 13.328 15.773 1 98.12 86 LEU A O 1
ATOM 684 N N . VAL A 1 87 ? 6.793 14.297 13.875 1 98.44 87 VAL A N 1
ATOM 685 C CA . VAL A 1 87 ? 7.039 13.031 13.18 1 98.44 87 VAL A CA 1
ATOM 686 C C . VAL A 1 87 ? 8.484 12.984 12.703 1 98.44 87 VAL A C 1
ATOM 688 O O . VAL A 1 87 ? 8.922 13.836 11.922 1 98.44 87 VAL A O 1
ATOM 691 N N . GLY A 1 88 ? 9.211 12.031 13.133 1 97.44 88 GLY A N 1
ATOM 692 C CA . GLY A 1 88 ? 10.641 11.961 12.875 1 97.44 88 GLY A CA 1
ATOM 693 C C . GLY A 1 88 ? 10.969 11.383 11.516 1 97.44 88 GLY A C 1
ATOM 694 O O . GLY A 1 88 ? 10.086 10.891 10.805 1 97.44 88 GLY A O 1
ATOM 695 N N . LEU A 1 89 ? 12.219 11.445 11.234 1 96.81 89 LEU A N 1
ATOM 696 C CA . LEU A 1 89 ? 12.742 10.922 9.977 1 96.81 89 LEU A CA 1
ATOM 697 C C . LEU A 1 89 ? 12.328 9.469 9.773 1 96.81 89 LEU A C 1
ATOM 699 O O . LEU A 1 89 ? 12.383 8.664 10.711 1 96.81 89 LEU A O 1
ATOM 703 N N . THR A 1 90 ? 11.789 9.125 8.57 1 97.94 90 THR A N 1
ATOM 704 C CA . THR A 1 90 ? 11.43 7.801 8.078 1 97.94 90 THR A CA 1
ATOM 705 C C . THR A 1 90 ? 10.125 7.32 8.711 1 97.94 90 THR A C 1
ATOM 707 O O . THR A 1 90 ? 9.594 6.277 8.328 1 97.94 90 THR A O 1
ATOM 710 N N . GLU A 1 91 ? 9.586 8.062 9.703 1 98.44 91 GLU A N 1
ATOM 711 C CA . GLU A 1 91 ? 8.32 7.668 10.32 1 98.44 91 GLU A CA 1
ATOM 712 C C . GLU A 1 91 ? 7.141 8.008 9.414 1 98.44 91 GLU A C 1
ATOM 714 O O . GLU A 1 91 ? 7.227 8.914 8.586 1 98.44 91 GLU A O 1
ATOM 719 N N . ASP A 1 92 ? 6.051 7.301 9.625 1 98.81 92 ASP A N 1
ATOM 720 C CA . ASP A 1 92 ? 4.84 7.539 8.852 1 98.81 92 ASP A CA 1
ATOM 721 C C . ASP A 1 92 ? 4.078 8.75 9.375 1 98.81 92 ASP A C 1
ATOM 723 O O . ASP A 1 92 ? 3.775 8.828 10.57 1 98.81 92 ASP A O 1
ATOM 727 N N . SER A 1 93 ? 3.787 9.68 8.492 1 98.75 93 SER A N 1
ATOM 728 C CA . SER A 1 93 ? 2.912 10.789 8.852 1 98.75 93 SER A CA 1
ATOM 729 C C . SER A 1 93 ? 1.455 10.469 8.531 1 98.75 93 SER A C 1
ATOM 731 O O . SER A 1 93 ? 0.545 10.977 9.195 1 98.75 93 SER A O 1
ATOM 733 N N . VAL A 1 94 ? 1.235 9.602 7.555 1 98.94 94 VAL A N 1
ATOM 734 C CA . VAL A 1 94 ? -0.107 9.219 7.133 1 98.94 94 VAL A CA 1
ATOM 735 C C . VAL A 1 94 ? -0.082 7.805 6.547 1 98.94 94 VAL A C 1
ATOM 737 O O . VAL A 1 94 ? 0.865 7.434 5.852 1 98.94 94 VAL A O 1
ATOM 740 N N . VAL A 1 95 ? -1.113 7.023 6.832 1 98.94 95 VAL A N 1
ATOM 741 C CA . VAL A 1 95 ? -1.313 5.695 6.254 1 98.94 95 VAL A CA 1
ATOM 742 C C . VAL A 1 95 ? -2.752 5.559 5.766 1 98.94 95 VAL A C 1
ATOM 744 O O . VAL A 1 95 ? -3.691 5.957 6.453 1 98.94 95 VAL A O 1
ATOM 747 N N . ILE A 1 96 ? -2.889 5.086 4.594 1 98.94 96 ILE A N 1
ATOM 748 C CA . ILE A 1 96 ? -4.176 4.816 3.961 1 98.94 96 ILE A CA 1
ATOM 749 C C . ILE A 1 96 ? -4.207 3.379 3.447 1 98.94 96 ILE A C 1
ATOM 751 O O . ILE A 1 96 ? -3.299 2.947 2.734 1 98.94 96 ILE A O 1
ATOM 755 N N . SER A 1 97 ? -5.203 2.66 3.785 1 98.94 97 SER A N 1
ATOM 756 C CA . SER A 1 97 ? -5.422 1.335 3.213 1 98.94 97 SER A CA 1
ATOM 757 C C . SER A 1 97 ? -6.785 1.24 2.541 1 98.94 97 SER A C 1
ATOM 759 O O . SER A 1 97 ? -7.789 1.702 3.09 1 98.94 97 SER A O 1
ATOM 761 N N . VAL A 1 98 ? -6.793 0.659 1.407 1 98.94 98 VAL A N 1
ATOM 762 C CA . VAL A 1 98 ? -8.008 0.517 0.615 1 98.94 98 VAL A CA 1
ATOM 763 C C . VAL A 1 98 ? -8.172 -0.936 0.172 1 98.94 98 VAL A C 1
ATOM 765 O O . VAL A 1 98 ? -7.203 -1.577 -0.242 1 98.94 98 VAL A O 1
ATOM 768 N N . SER A 1 99 ? -9.359 -1.452 0.269 1 98.81 99 SER A N 1
ATOM 769 C CA . SER A 1 99 ? -9.656 -2.783 -0.253 1 98.81 99 SER A CA 1
ATOM 770 C C . SER A 1 99 ? -10.711 -2.725 -1.356 1 98.81 99 SER A C 1
ATOM 772 O O . SER A 1 99 ? -11.633 -1.906 -1.302 1 98.81 99 SER A O 1
ATOM 774 N N . SER A 1 100 ? -10.555 -3.561 -2.309 1 98.62 100 SER A N 1
ATOM 775 C CA . SER A 1 100 ? -11.492 -3.705 -3.414 1 98.62 100 SER A CA 1
ATOM 776 C C . SER A 1 100 ? -11.461 -5.117 -3.984 1 98.62 100 SER A C 1
ATOM 778 O O . SER A 1 100 ? -10.578 -5.91 -3.654 1 98.62 100 SER A O 1
ATOM 780 N N . ALA A 1 101 ? -12.438 -5.422 -4.77 1 97.25 101 ALA A N 1
ATOM 781 C CA . ALA A 1 101 ? -12.516 -6.746 -5.375 1 97.25 101 ALA A CA 1
ATOM 782 C C . ALA A 1 101 ? -11.367 -6.973 -6.348 1 97.25 101 ALA A C 1
ATOM 784 O O . ALA A 1 101 ? -10.812 -8.07 -6.418 1 97.25 101 ALA A O 1
ATOM 785 N N . HIS A 1 102 ? -10.984 -5.914 -7.039 1 96.88 102 HIS A N 1
ATOM 786 C CA . HIS A 1 102 ? -9.898 -5.977 -8.016 1 96.88 102 HIS A CA 1
ATOM 787 C C . HIS A 1 102 ? -8.891 -4.859 -7.781 1 96.88 102 HIS A C 1
ATOM 789 O O . HIS A 1 102 ? -9.234 -3.805 -7.242 1 96.88 102 HIS A O 1
ATOM 795 N N . ARG A 1 103 ? -7.699 -5.113 -8.289 1 98.44 103 ARG A N 1
ATOM 796 C CA . ARG A 1 103 ? -6.562 -4.297 -7.875 1 98.44 103 ARG A CA 1
ATOM 797 C C . ARG A 1 103 ? -6.672 -2.881 -8.43 1 98.44 103 ARG A C 1
ATOM 799 O O . ARG A 1 103 ? -6.27 -1.92 -7.77 1 98.44 103 ARG A O 1
ATOM 806 N N . SER A 1 104 ? -7.258 -2.67 -9.609 1 98.56 104 SER A N 1
ATOM 807 C CA . SER A 1 104 ? -7.281 -1.362 -10.258 1 98.56 104 SER A CA 1
ATOM 808 C C . SER A 1 104 ? -7.996 -0.33 -9.391 1 98.56 104 SER A C 1
ATOM 810 O O . SER A 1 104 ? -7.465 0.756 -9.141 1 98.56 104 SER A O 1
ATOM 812 N N . SER A 1 105 ? -9.172 -0.705 -8.891 1 98.81 105 SER A N 1
ATOM 813 C CA . SER A 1 105 ? -9.969 0.204 -8.07 1 98.81 105 SER A CA 1
ATOM 814 C C . SER A 1 105 ? -9.211 0.6 -6.801 1 98.81 105 SER A C 1
ATOM 816 O O . SER A 1 105 ? -9.266 1.757 -6.379 1 98.81 105 SER A O 1
ATOM 818 N N . ALA A 1 106 ? -8.531 -0.315 -6.207 1 98.88 106 ALA A N 1
ATOM 819 C CA . ALA A 1 106 ? -7.797 -0.041 -4.973 1 98.88 106 ALA A CA 1
ATOM 820 C C . ALA A 1 106 ? -6.676 0.966 -5.211 1 98.88 106 ALA A C 1
ATOM 822 O O . ALA A 1 106 ? -6.492 1.9 -4.43 1 98.88 106 ALA A O 1
ATOM 823 N N . PHE A 1 107 ? -5.938 0.789 -6.305 1 98.94 107 PHE A N 1
ATOM 824 C CA . PHE A 1 107 ? -4.867 1.718 -6.645 1 98.94 107 PHE A CA 1
ATOM 825 C C . PHE A 1 107 ? -5.422 3.117 -6.887 1 98.94 107 PHE A C 1
ATOM 827 O O . PHE A 1 107 ? -4.914 4.094 -6.336 1 98.94 107 PHE A O 1
ATOM 834 N N . GLU A 1 108 ? -6.457 3.168 -7.676 1 98.94 108 GLU A N 1
ATOM 835 C CA . GLU A 1 108 ? -7.02 4.461 -8.055 1 98.94 108 GLU A CA 1
ATOM 836 C C . GLU A 1 108 ? -7.605 5.188 -6.852 1 98.94 108 GLU A C 1
ATOM 838 O O . GLU A 1 108 ? -7.379 6.383 -6.672 1 98.94 108 GLU A O 1
ATOM 843 N N . ALA A 1 109 ? -8.305 4.469 -6.062 1 98.94 109 ALA A N 1
ATOM 844 C CA . ALA A 1 109 ? -8.945 5.074 -4.898 1 98.94 109 ALA A CA 1
ATOM 845 C C . ALA A 1 109 ? -7.91 5.547 -3.883 1 98.94 109 ALA A C 1
ATOM 847 O O . ALA A 1 109 ? -8.031 6.637 -3.322 1 98.94 109 ALA A O 1
ATOM 848 N N . CYS A 1 110 ? -6.918 4.73 -3.607 1 98.94 110 CYS A N 1
ATOM 849 C CA . CYS A 1 110 ? -5.879 5.09 -2.645 1 98.94 110 CYS A CA 1
ATOM 850 C C . CYS A 1 110 ? -5.152 6.355 -3.078 1 98.94 110 CYS A C 1
ATOM 852 O O . CYS A 1 110 ? -4.953 7.27 -2.273 1 98.94 110 CYS A O 1
ATOM 854 N N . ARG A 1 111 ? -4.793 6.41 -4.34 1 98.94 111 ARG A N 1
ATOM 855 C CA . ARG A 1 111 ? -4.133 7.594 -4.891 1 98.94 111 ARG A CA 1
ATOM 856 C C . ARG A 1 111 ? -5.035 8.82 -4.793 1 98.94 111 ARG A C 1
ATOM 858 O O . ARG A 1 111 ? -4.59 9.891 -4.387 1 98.94 111 ARG A O 1
ATOM 865 N N . TYR A 1 112 ? -6.266 8.625 -5.117 1 98.94 112 TYR A N 1
ATOM 866 C CA . TYR A 1 112 ? -7.238 9.711 -5.059 1 98.94 112 TYR A CA 1
ATOM 867 C C . TYR A 1 112 ? -7.352 10.273 -3.645 1 98.94 112 TYR A C 1
ATOM 869 O O . TYR A 1 112 ? -7.371 11.484 -3.449 1 98.94 112 TYR A O 1
ATOM 877 N N . ILE A 1 113 ? -7.398 9.391 -2.688 1 98.94 113 ILE A N 1
ATOM 878 C CA . ILE A 1 113 ? -7.594 9.789 -1.297 1 98.94 113 ILE A CA 1
ATOM 879 C C . ILE A 1 113 ? -6.395 10.602 -0.819 1 98.94 113 ILE A C 1
ATOM 881 O O . ILE A 1 113 ? -6.559 11.703 -0.292 1 98.94 113 ILE A O 1
ATOM 885 N N . ILE A 1 114 ? -5.203 10.164 -1.077 1 98.94 114 ILE A N 1
ATOM 886 C CA . ILE A 1 114 ? -4.039 10.883 -0.568 1 98.94 114 ILE A CA 1
ATOM 887 C C . ILE A 1 114 ? -3.885 12.211 -1.31 1 98.94 114 ILE A C 1
ATOM 889 O O . ILE A 1 114 ? -3.564 13.234 -0.702 1 98.94 114 ILE A O 1
ATOM 893 N N . ASP A 1 115 ? -4.164 12.203 -2.627 1 98.88 115 ASP A N 1
ATOM 894 C CA . ASP A 1 115 ? -4.062 13.445 -3.391 1 98.88 115 ASP A CA 1
ATOM 895 C C . ASP A 1 115 ? -5.051 14.484 -2.869 1 98.88 115 ASP A C 1
ATOM 897 O O . ASP A 1 115 ? -4.703 15.656 -2.729 1 98.88 115 ASP A O 1
ATOM 901 N N . THR A 1 116 ? -6.195 14.062 -2.582 1 98.81 116 THR A N 1
ATOM 902 C CA . THR A 1 116 ? -7.246 14.969 -2.135 1 98.81 116 THR A CA 1
ATOM 903 C C . THR A 1 116 ? -6.984 15.438 -0.707 1 98.81 116 THR A C 1
ATOM 905 O O . THR A 1 116 ? -7.219 16.594 -0.378 1 98.81 116 THR A O 1
ATOM 908 N N . ILE A 1 117 ? -6.48 14.531 0.149 1 98.81 117 ILE A N 1
ATOM 909 C CA . ILE A 1 117 ? -6.125 14.93 1.506 1 98.81 117 ILE A CA 1
ATOM 910 C C . ILE A 1 117 ? -5.094 16.062 1.457 1 98.81 117 ILE A C 1
ATOM 912 O O . ILE A 1 117 ? -5.25 17.078 2.131 1 98.81 117 ILE A O 1
ATOM 916 N N . LYS A 1 118 ? -4.137 15.93 0.631 1 98.06 118 LYS A N 1
ATOM 917 C CA . LYS A 1 118 ? -3.055 16.906 0.557 1 98.06 118 LYS A CA 1
ATOM 918 C C . LYS A 1 118 ? -3.539 18.219 -0.057 1 98.06 118 LYS A C 1
ATOM 920 O O . LYS A 1 118 ? -2.99 19.281 0.228 1 98.06 118 LYS A O 1
ATOM 925 N N . GLU A 1 119 ? -4.582 18.125 -0.808 1 97.69 119 GLU A N 1
ATOM 926 C CA . GLU A 1 119 ? -5.086 19.297 -1.524 1 97.69 119 GLU A CA 1
ATOM 927 C C . GLU A 1 119 ? -6.051 20.094 -0.659 1 97.69 119 GLU A C 1
ATOM 929 O O . GLU A 1 119 ? -6.023 21.328 -0.671 1 97.69 119 GLU A O 1
ATOM 934 N N . ARG A 1 120 ? -6.879 19.422 0.228 1 96.19 120 ARG A N 1
ATOM 935 C CA . ARG A 1 120 ? -8.008 20.219 0.698 1 96.19 120 ARG A CA 1
ATOM 936 C C . ARG A 1 120 ? -8.25 19.984 2.188 1 96.19 120 ARG A C 1
ATOM 938 O O . ARG A 1 120 ? -9 20.734 2.816 1 96.19 120 ARG A O 1
ATOM 945 N N . VAL A 1 121 ? -7.742 18.969 2.713 1 98.56 121 VAL A N 1
ATOM 946 C CA . VAL A 1 121 ? -8.008 18.703 4.125 1 98.56 121 VAL A CA 1
ATOM 947 C C . VAL A 1 121 ? -7.148 19.609 4.992 1 98.56 121 VAL A C 1
ATOM 949 O O . VAL A 1 121 ? -5.965 19.812 4.715 1 98.56 121 VAL A O 1
ATOM 952 N N . PRO A 1 122 ? -7.648 20.25 6.012 1 98.38 122 PRO A N 1
ATOM 953 C CA . PRO A 1 122 ? -6.93 21.25 6.809 1 98.38 122 PRO A CA 1
ATOM 954 C C . PRO A 1 122 ? -5.867 20.625 7.715 1 98.38 122 PRO A C 1
ATOM 956 O O . PRO A 1 122 ? -5.969 20.719 8.938 1 98.38 122 PRO A O 1
ATOM 959 N N . ILE A 1 123 ? -4.879 20.078 7.238 1 98.5 123 ILE A N 1
ATOM 960 C CA . ILE A 1 123 ? -3.662 19.562 7.863 1 98.5 123 ILE A CA 1
ATOM 961 C C . ILE A 1 123 ? -2.439 20.234 7.227 1 98.5 123 ILE A C 1
ATOM 963 O O . ILE A 1 123 ? -2.326 20.297 6.004 1 98.5 123 ILE A O 1
ATOM 967 N N . TRP A 1 124 ? -1.582 20.797 7.992 1 97.12 124 TRP A N 1
ATOM 968 C CA . TRP A 1 124 ? -0.392 21.438 7.449 1 97.12 124 TRP A CA 1
ATOM 969 C C . TRP A 1 124 ? 0.853 21.031 8.227 1 97.12 124 TRP A C 1
ATOM 971 O O . TRP A 1 124 ? 0.751 20.422 9.305 1 97.12 124 TRP A O 1
ATOM 981 N N . LYS A 1 125 ? 1.972 21.188 7.555 1 96 125 LYS A N 1
ATOM 982 C CA . LYS A 1 125 ? 3.229 20.75 8.156 1 96 125 LYS A CA 1
ATOM 983 C C . LYS A 1 125 ? 4.281 21.859 8.094 1 96 125 LYS A C 1
ATOM 985 O O . LYS A 1 125 ? 4.172 22.781 7.285 1 96 125 LYS A O 1
ATOM 990 N N . ARG A 1 126 ? 5.207 21.781 8.977 1 94 126 ARG A N 1
ATOM 991 C CA . ARG A 1 126 ? 6.402 22.609 8.906 1 94 126 ARG A CA 1
ATOM 992 C C . ARG A 1 126 ? 7.664 21.781 9.102 1 94 126 ARG A C 1
ATOM 994 O O . ARG A 1 126 ? 7.652 20.797 9.836 1 94 126 ARG A O 1
ATOM 1001 N N . ASP A 1 127 ? 8.758 22.219 8.492 1 92.44 127 ASP A N 1
ATOM 1002 C CA . ASP A 1 127 ? 10.039 21.531 8.562 1 92.44 127 ASP A CA 1
ATOM 1003 C C . ASP A 1 127 ? 10.75 21.828 9.883 1 92.44 127 ASP A C 1
ATOM 1005 O O . ASP A 1 127 ? 10.719 22.953 10.367 1 92.44 127 ASP A O 1
ATOM 1009 N N . ILE A 1 128 ? 11.258 20.797 10.453 1 90.75 128 ILE A N 1
ATOM 1010 C CA . ILE A 1 128 ? 12.164 20.938 11.586 1 90.75 128 ILE A CA 1
ATOM 1011 C C . ILE A 1 128 ? 13.602 20.672 11.133 1 90.75 128 ILE A C 1
ATOM 1013 O O . ILE A 1 128 ? 13.93 19.578 10.688 1 90.75 128 ILE A O 1
ATOM 1017 N N . LEU A 1 129 ? 14.453 21.703 11.219 1 85.25 129 LEU A N 1
ATOM 1018 C CA . LEU A 1 129 ? 15.812 21.641 10.688 1 85.25 129 LEU A CA 1
ATOM 1019 C C . LEU A 1 129 ? 16.797 21.234 11.781 1 85.25 129 LEU A C 1
ATOM 1021 O O . LEU A 1 129 ? 16.484 21.328 12.969 1 85.25 129 LEU A O 1
ATOM 1025 N N . GLU A 1 130 ? 17.953 20.562 11.531 1 73.94 130 GLU A N 1
ATOM 1026 C CA . GLU A 1 130 ? 19.016 20.156 12.445 1 73.94 130 GLU A CA 1
ATOM 1027 C C . GLU A 1 130 ? 19.547 21.359 13.227 1 73.94 130 GLU A C 1
ATOM 1029 O O . GLU A 1 130 ? 19.984 21.219 14.375 1 73.94 130 GLU A O 1
ATOM 1034 N N . ASN A 1 131 ? 19.578 22.547 12.656 1 60.25 131 ASN A N 1
ATOM 1035 C CA . ASN A 1 131 ? 20.297 23.578 13.391 1 60.25 131 ASN A CA 1
ATOM 1036 C C . ASN A 1 131 ? 19.672 23.844 14.75 1 60.25 131 ASN A C 1
ATOM 1038 O O . ASN A 1 131 ? 19.875 24.906 15.344 1 60.25 131 ASN A O 1
ATOM 1042 N N . GLY A 1 132 ? 19.078 23.078 15.461 1 49 132 GLY A N 1
ATOM 1043 C CA . GLY A 1 132 ? 18.609 23.734 16.672 1 49 132 GLY A CA 1
ATOM 1044 C C . GLY A 1 132 ? 19.609 24.734 17.234 1 49 132 GLY A C 1
ATOM 1045 O O . GLY A 1 132 ? 19.516 25.141 18.391 1 49 132 GLY A O 1
ATOM 1046 N N . ASN A 1 133 ? 20.875 24.938 16.812 1 44.06 133 ASN A N 1
ATOM 1047 C CA . ASN A 1 133 ? 21.438 26.094 17.5 1 44.06 133 ASN A CA 1
ATOM 1048 C C . ASN A 1 133 ? 20.703 27.391 17.141 1 44.06 133 ASN A C 1
ATOM 1050 O O . ASN A 1 133 ? 20.781 27.859 16.016 1 44.06 133 ASN A O 1
ATOM 1054 N N . GLY A 1 134 ? 19.5 27.578 17.391 1 39.91 134 GLY A N 1
ATOM 1055 C CA . GLY A 1 134 ? 19.078 28.969 17.609 1 39.91 134 GLY A CA 1
ATOM 1056 C C . GLY A 1 134 ? 20.156 29.812 18.266 1 39.91 134 GLY A C 1
ATOM 1057 O O . GLY A 1 134 ? 20.656 29.469 19.328 1 39.91 134 GLY A O 1
ATOM 1058 N N . SER A 1 135 ? 21.219 30.219 17.484 1 35.41 135 SER A N 1
ATOM 1059 C CA . SER A 1 135 ? 22.109 31.25 18 1 35.41 135 SER A CA 1
ATOM 1060 C C . SER A 1 135 ? 21.344 32.406 18.609 1 35.41 135 SER A C 1
ATOM 1062 O O . SER A 1 135 ? 20.531 33.031 17.938 1 35.41 135 SER A O 1
ATOM 1064 N N . TRP A 1 136 ? 20.812 32.125 19.812 1 30.84 136 TRP A N 1
ATOM 1065 C CA . TRP A 1 136 ? 20.641 33.406 20.516 1 30.84 136 TRP A CA 1
ATOM 1066 C C . TRP A 1 136 ? 21.891 34.25 20.375 1 30.84 136 TRP A C 1
ATOM 1068 O O . TRP A 1 136 ? 23 33.812 20.688 1 30.84 136 TRP A O 1
ATOM 1078 N N . HIS A 1 137 ? 22.109 34.688 19.125 1 28.8 137 HIS A N 1
ATOM 1079 C CA . HIS A 1 137 ? 22.875 35.906 19.281 1 28.8 137 HIS A CA 1
ATOM 1080 C C . HIS A 1 137 ? 21.984 37.062 19.703 1 28.8 137 HIS A C 1
ATOM 1082 O O . HIS A 1 137 ? 20.797 37.094 19.391 1 28.8 137 HIS A O 1
ATOM 1088 N N . MET B 1 1 ? 24.938 -2.162 -4.656 1 36.16 1 MET B N 1
ATOM 1089 C CA . MET B 1 1 ? 23.625 -2.186 -5.316 1 36.16 1 MET B CA 1
ATOM 1090 C C . MET B 1 1 ? 22.547 -2.646 -4.359 1 36.16 1 MET B C 1
ATOM 1092 O O . MET B 1 1 ? 22.656 -3.703 -3.734 1 36.16 1 MET B O 1
ATOM 1096 N N . ILE B 1 2 ? 21.812 -1.881 -3.592 1 50.38 2 ILE B N 1
ATOM 1097 C CA . ILE B 1 2 ? 20.953 -2.316 -2.486 1 50.38 2 ILE B CA 1
ATOM 1098 C C . ILE B 1 2 ? 20.125 -3.521 -2.92 1 50.38 2 ILE B C 1
ATOM 1100 O O . ILE B 1 2 ? 19.594 -3.545 -4.027 1 50.38 2 ILE B O 1
ATOM 1104 N N . ASN B 1 3 ? 20.359 -4.691 -2.436 1 70.06 3 ASN B N 1
ATOM 1105 C CA . ASN B 1 3 ? 19.859 -6.008 -2.826 1 70.06 3 ASN B CA 1
ATOM 1106 C C . ASN B 1 3 ? 18.344 -6.07 -2.812 1 70.06 3 ASN B C 1
ATOM 1108 O O . ASN B 1 3 ? 17.719 -5.809 -1.783 1 70.06 3 ASN B O 1
ATOM 1112 N N . THR B 1 4 ? 17.75 -6.055 -4.051 1 88.06 4 THR B N 1
ATOM 1113 C CA . THR B 1 4 ? 16.312 -6.23 -4.27 1 88.06 4 THR B CA 1
ATOM 1114 C C . THR B 1 4 ? 15.812 -7.496 -3.58 1 88.06 4 THR B C 1
ATOM 1116 O O . THR B 1 4 ? 16.469 -8.539 -3.637 1 88.06 4 THR B O 1
ATOM 1119 N N . TYR B 1 5 ? 14.859 -7.43 -2.809 1 97.69 5 TYR B N 1
ATOM 1120 C CA . TYR B 1 5 ? 14.305 -8.578 -2.102 1 97.69 5 TYR B CA 1
ATOM 1121 C C . TYR B 1 5 ? 13.18 -9.227 -2.904 1 97.69 5 TYR B C 1
ATOM 1123 O O . TYR B 1 5 ? 12.18 -8.57 -3.225 1 97.69 5 TYR B O 1
ATOM 1131 N N . VAL B 1 6 ? 13.375 -10.422 -3.285 1 98.69 6 VAL B N 1
ATOM 1132 C CA . VAL B 1 6 ? 12.367 -11.266 -3.926 1 98.69 6 VAL B CA 1
ATOM 1133 C C . VAL B 1 6 ? 12.312 -12.625 -3.238 1 98.69 6 VAL B C 1
ATOM 1135 O O . VAL B 1 6 ? 13.344 -13.266 -3.039 1 98.69 6 VAL B O 1
ATOM 1138 N N . GLU B 1 7 ? 11.125 -13.07 -2.922 1 98.5 7 GLU B N 1
ATOM 1139 C CA . GLU B 1 7 ? 10.992 -14.375 -2.273 1 98.5 7 GLU B CA 1
ATOM 1140 C C . GLU B 1 7 ? 9.727 -15.094 -2.729 1 98.5 7 GLU B C 1
ATOM 1142 O O . GLU B 1 7 ? 8.648 -14.5 -2.771 1 98.5 7 GLU B O 1
ATOM 1147 N N . ILE B 1 8 ? 9.852 -16.281 -3.115 1 98.75 8 ILE B N 1
ATOM 1148 C CA . ILE B 1 8 ? 8.742 -17.219 -3.289 1 98.75 8 ILE B CA 1
ATOM 1149 C C . ILE B 1 8 ? 8.727 -18.203 -2.135 1 98.75 8 ILE B C 1
ATOM 1151 O O . ILE B 1 8 ? 9.719 -18.891 -1.884 1 98.75 8 ILE B O 1
ATOM 1155 N N . THR B 1 9 ? 7.617 -18.359 -1.437 1 98.62 9 THR B N 1
ATOM 1156 C CA . THR B 1 9 ? 7.609 -19.094 -0.173 1 98.62 9 THR B CA 1
ATOM 1157 C C . THR B 1 9 ? 6.27 -19.781 0.041 1 98.62 9 THR B C 1
ATOM 1159 O O . THR B 1 9 ? 5.273 -19.438 -0.598 1 98.62 9 THR B O 1
ATOM 1162 N N . GLU B 1 10 ? 6.238 -20.766 0.934 1 98.38 10 GLU B N 1
ATOM 1163 C CA . GLU B 1 10 ? 4.988 -21.391 1.361 1 98.38 10 GLU B CA 1
ATOM 1164 C C . GLU B 1 10 ? 4.473 -20.766 2.654 1 98.38 10 GLU B C 1
ATOM 1166 O O . GLU B 1 10 ? 3.346 -21.031 3.074 1 98.38 10 GLU B O 1
ATOM 1171 N N . LYS B 1 11 ? 5.266 -19.891 3.176 1 98.38 11 LYS B N 1
ATOM 1172 C CA . LYS B 1 11 ? 4.953 -19.328 4.484 1 98.38 11 LYS B CA 1
ATOM 1173 C C . LYS B 1 11 ? 4.078 -18.094 4.352 1 98.38 11 LYS B C 1
ATOM 1175 O O . LYS B 1 11 ? 4.066 -17.438 3.301 1 98.38 11 LYS B O 1
ATOM 1180 N N . ASP B 1 12 ? 3.383 -17.797 5.414 1 98.56 12 ASP B N 1
ATOM 1181 C CA . ASP B 1 12 ? 2.605 -16.562 5.461 1 98.56 12 ASP B CA 1
ATOM 1182 C C . ASP B 1 12 ? 3.502 -15.344 5.277 1 98.56 12 ASP B C 1
ATOM 1184 O O . ASP B 1 12 ? 4.645 -15.328 5.738 1 98.56 12 ASP B O 1
ATOM 1188 N N . ILE B 1 13 ? 2.982 -14.336 4.703 1 98.69 13 ILE B N 1
ATOM 1189 C CA . ILE B 1 13 ? 3.719 -13.102 4.473 1 98.69 13 ILE B CA 1
ATOM 1190 C C . ILE B 1 13 ? 3.311 -12.055 5.508 1 98.69 13 ILE B C 1
ATOM 1192 O O . ILE B 1 13 ? 2.119 -11.852 5.758 1 98.69 13 ILE B O 1
ATOM 1196 N N . ASN B 1 14 ? 4.242 -11.484 6.117 1 98.5 14 ASN B N 1
ATOM 1197 C CA . ASN B 1 14 ? 4.004 -10.281 6.902 1 98.5 14 ASN B CA 1
ATOM 1198 C C . ASN B 1 14 ? 4.316 -9.016 6.105 1 98.5 14 ASN B C 1
ATOM 1200 O O . ASN B 1 14 ? 5.484 -8.719 5.848 1 98.5 14 ASN B O 1
ATOM 1204 N N . PRO B 1 15 ? 3.328 -8.219 5.77 1 98.81 15 PRO B N 1
ATOM 1205 C CA . PRO B 1 15 ? 3.564 -7.043 4.934 1 98.81 15 PRO B CA 1
ATOM 1206 C C . PRO B 1 15 ? 4.586 -6.082 5.543 1 98.81 15 PRO B C 1
ATOM 1208 O O . PRO B 1 15 ? 5.316 -5.41 4.812 1 98.81 15 PRO B O 1
ATOM 1211 N N . LEU B 1 16 ? 4.676 -6.066 6.844 1 98.69 16 LEU B N 1
ATOM 1212 C CA . LEU B 1 16 ? 5.582 -5.141 7.516 1 98.69 16 LEU B CA 1
ATOM 1213 C C . LEU B 1 16 ? 7.035 -5.465 7.18 1 98.69 16 LEU B C 1
ATOM 1215 O O . LEU B 1 16 ? 7.879 -4.57 7.129 1 98.69 16 LEU B O 1
ATOM 1219 N N . ASP B 1 17 ? 7.281 -6.746 6.957 1 98.5 17 ASP B N 1
ATOM 1220 C CA . ASP B 1 17 ? 8.641 -7.137 6.602 1 98.5 17 ASP B CA 1
ATOM 1221 C C . ASP B 1 17 ? 9.086 -6.465 5.305 1 98.5 17 ASP B C 1
ATOM 1223 O O . ASP B 1 17 ? 10.211 -5.973 5.211 1 98.5 17 ASP B O 1
ATOM 1227 N N . LEU B 1 18 ? 8.195 -6.422 4.336 1 98.88 18 LEU B N 1
ATOM 1228 C CA . LEU B 1 18 ? 8.539 -5.828 3.051 1 98.88 18 LEU B CA 1
ATOM 1229 C C . LEU B 1 18 ? 8.562 -4.305 3.141 1 98.88 18 LEU B C 1
ATOM 1231 O O . LEU B 1 18 ? 9.445 -3.658 2.572 1 98.88 18 LEU B O 1
ATOM 1235 N N . ILE B 1 19 ? 7.617 -3.764 3.881 1 98.88 19 ILE B N 1
ATOM 1236 C CA 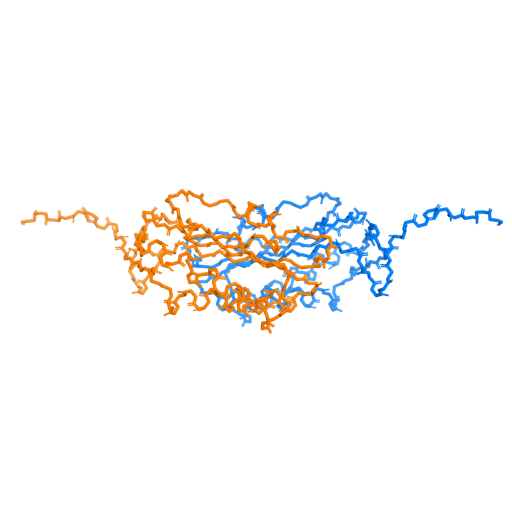. ILE B 1 19 ? 7.559 -2.32 4.086 1 98.88 19 ILE B CA 1
ATOM 1237 C C . ILE B 1 19 ? 8.875 -1.836 4.699 1 98.88 19 ILE B C 1
ATOM 1239 O O . ILE B 1 19 ? 9.477 -0.877 4.211 1 98.88 19 ILE B O 1
ATOM 1243 N N . ASN B 1 20 ? 9.32 -2.52 5.699 1 98.44 20 ASN B N 1
ATOM 1244 C CA . ASN B 1 20 ? 10.539 -2.131 6.402 1 98.44 20 ASN B CA 1
ATOM 1245 C C . ASN B 1 20 ? 11.773 -2.279 5.52 1 98.44 20 ASN B C 1
ATOM 1247 O O . ASN B 1 20 ? 12.734 -1.517 5.652 1 98.44 20 ASN B O 1
ATOM 1251 N N . ARG B 1 21 ? 11.727 -3.209 4.621 1 98.31 21 ARG B N 1
ATOM 1252 C CA . ARG B 1 21 ? 12.859 -3.449 3.734 1 98.31 21 ARG B CA 1
ATOM 1253 C C . ARG B 1 21 ? 13.062 -2.279 2.777 1 98.31 21 ARG B C 1
ATOM 1255 O O . ARG B 1 21 ? 14.188 -1.984 2.385 1 98.31 21 ARG B O 1
ATOM 1262 N N . VAL B 1 22 ? 11.961 -1.594 2.438 1 98.62 22 VAL B N 1
ATOM 1263 C CA . VAL B 1 22 ? 12.102 -0.58 1.397 1 98.62 22 VAL B CA 1
ATOM 1264 C C . VAL B 1 22 ? 12.133 0.809 2.031 1 98.62 22 VAL B C 1
ATOM 1266 O O . VAL B 1 22 ? 12.297 1.812 1.334 1 98.62 22 VAL B O 1
ATOM 1269 N N . ARG B 1 23 ? 11.891 0.888 3.299 1 98.44 23 ARG B N 1
ATOM 1270 C CA . ARG B 1 23 ? 11.922 2.152 4.027 1 98.44 23 ARG B CA 1
ATOM 1271 C C . ARG B 1 23 ? 13.32 2.744 4.047 1 98.44 23 ARG B C 1
ATOM 1273 O O . ARG B 1 23 ? 14.297 2.043 4.344 1 98.44 23 ARG B O 1
ATOM 1280 N N . ARG B 1 24 ? 13.391 4.031 3.695 1 97.19 24 ARG B N 1
ATOM 1281 C CA . ARG B 1 24 ? 14.688 4.703 3.654 1 97.19 24 ARG B CA 1
ATOM 1282 C C . ARG B 1 24 ? 14.531 6.211 3.838 1 97.19 24 ARG B C 1
ATOM 1284 O O . ARG B 1 24 ? 13.453 6.758 3.602 1 97.19 24 ARG B O 1
ATOM 1291 N N . PRO B 1 25 ? 15.609 6.863 4.223 1 97.06 25 PRO B N 1
ATOM 1292 C CA . PRO B 1 25 ? 15.539 8.281 4.574 1 97.06 25 PRO B CA 1
ATOM 1293 C C . PRO B 1 25 ? 15.211 9.172 3.375 1 97.06 25 PRO B C 1
ATOM 1295 O O . PRO B 1 25 ? 14.742 10.297 3.547 1 97.06 25 PRO B O 1
ATOM 1298 N N . ASP B 1 26 ? 15.492 8.68 2.182 1 96.69 26 ASP B N 1
ATOM 1299 C CA . ASP B 1 26 ? 15.242 9.508 1.007 1 96.69 26 ASP B CA 1
ATOM 1300 C C . ASP B 1 26 ? 13.875 9.195 0.392 1 96.69 26 ASP B C 1
ATOM 1302 O O . ASP B 1 26 ? 13.523 9.742 -0.653 1 96.69 26 ASP B O 1
ATOM 1306 N N . ALA B 1 27 ? 13.102 8.312 1.064 1 97.75 27 ALA B N 1
ATOM 1307 C CA . ALA B 1 27 ? 11.758 7.973 0.597 1 97.75 27 ALA B CA 1
ATOM 1308 C C . ALA B 1 27 ? 10.703 8.828 1.285 1 97.75 27 ALA B C 1
ATOM 1310 O O . ALA B 1 27 ? 10.719 8.984 2.508 1 97.75 27 ALA B O 1
ATOM 1311 N N . GLY B 1 28 ? 9.828 9.359 0.501 1 98 28 GLY B N 1
ATOM 1312 C CA . GLY B 1 28 ? 8.688 10.094 1.024 1 98 28 GLY B CA 1
ATOM 13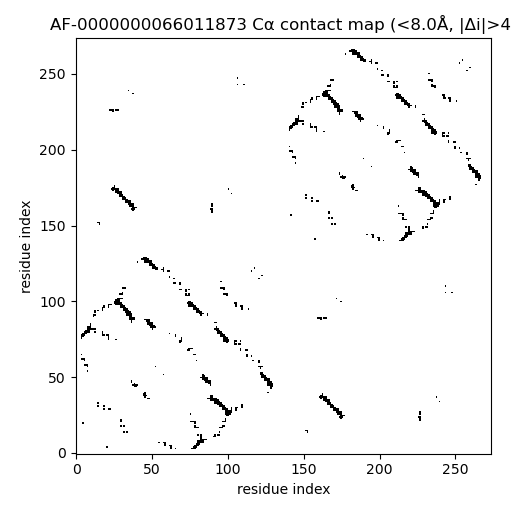13 C C . GLY B 1 28 ? 7.379 9.336 0.893 1 98 28 GLY B C 1
ATOM 1314 O O . GLY B 1 28 ? 6.34 9.789 1.377 1 98 28 GLY B O 1
ATOM 1315 N N . ALA B 1 29 ? 7.508 8.164 0.207 1 98.75 29 ALA B N 1
ATOM 1316 C CA . ALA B 1 29 ? 6.305 7.371 -0.041 1 98.75 29 ALA B CA 1
ATOM 1317 C C . ALA B 1 29 ? 6.629 5.883 -0.093 1 98.75 29 ALA B C 1
ATOM 1319 O O . ALA B 1 29 ? 7.656 5.484 -0.651 1 98.75 29 ALA B O 1
ATOM 1320 N N . ILE B 1 30 ? 5.781 5.129 0.502 1 98.94 30 ILE B N 1
ATOM 1321 C CA . ILE B 1 30 ? 5.75 3.682 0.326 1 98.94 30 ILE B CA 1
ATOM 1322 C C . ILE B 1 30 ? 4.352 3.244 -0.107 1 98.94 30 ILE B C 1
ATOM 1324 O O . ILE B 1 30 ? 3.354 3.652 0.491 1 98.94 30 ILE B O 1
ATOM 1328 N N . VAL B 1 31 ? 4.258 2.479 -1.174 1 99 31 VAL B N 1
ATOM 1329 C CA . VAL B 1 31 ? 3.008 1.856 -1.601 1 99 31 VAL B CA 1
ATOM 1330 C C . VAL B 1 31 ? 3.135 0.337 -1.526 1 99 31 VAL B C 1
ATOM 1332 O O . VAL B 1 31 ? 4.109 -0.236 -2.016 1 99 31 VAL B O 1
ATOM 1335 N N . THR B 1 32 ? 2.172 -0.272 -0.895 1 99 32 THR B N 1
ATOM 1336 C CA . THR B 1 32 ? 2.152 -1.724 -0.75 1 99 32 THR B CA 1
ATOM 1337 C C . THR B 1 32 ? 0.875 -2.311 -1.343 1 99 32 THR B C 1
ATOM 1339 O O . THR B 1 32 ? -0.222 -1.811 -1.084 1 99 32 THR B O 1
ATOM 1342 N N . PHE B 1 33 ? 1.045 -3.248 -2.102 1 99 33 PHE B N 1
ATOM 1343 C CA . PHE B 1 33 ? -0.063 -4.023 -2.646 1 99 33 PHE B CA 1
ATOM 1344 C C . PHE B 1 33 ? -0.118 -5.406 -2.012 1 99 33 PHE B C 1
ATOM 1346 O O . PHE B 1 33 ? 0.911 -6.07 -1.862 1 99 33 PHE B O 1
ATOM 1353 N N . GLU B 1 34 ? -1.245 -5.82 -1.678 1 98.94 34 GLU B N 1
ATOM 1354 C CA . GLU B 1 34 ? -1.526 -7.176 -1.212 1 98.94 34 GLU B CA 1
ATOM 1355 C C . GLU B 1 34 ? -2.625 -7.828 -2.047 1 98.94 34 GLU B C 1
ATOM 1357 O O . GLU B 1 34 ? -3.768 -7.367 -2.049 1 98.94 34 GLU B O 1
ATOM 1362 N N . GLY B 1 35 ? -2.277 -8.867 -2.77 1 98.81 35 GLY B N 1
ATOM 1363 C CA . GLY B 1 35 ? -3.295 -9.742 -3.344 1 98.81 35 GLY B CA 1
ATOM 1364 C C . GLY B 1 35 ? -3.857 -10.734 -2.348 1 98.81 35 GLY B C 1
ATOM 1365 O O . GLY B 1 35 ? -3.123 -11.57 -1.813 1 98.81 35 GLY B O 1
ATOM 1366 N N . THR B 1 36 ? -5.121 -10.656 -2.098 1 9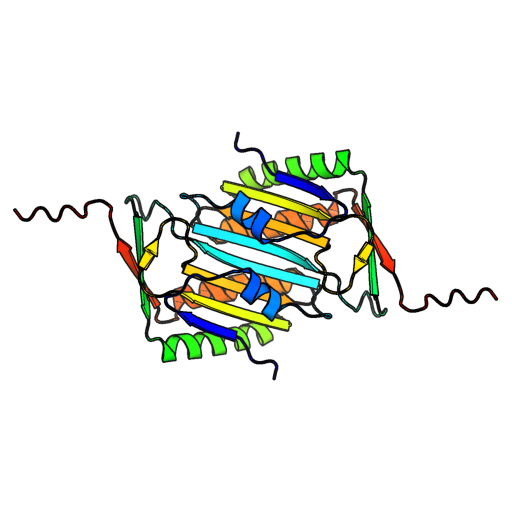8.44 36 THR B N 1
ATOM 1367 C CA . THR B 1 36 ? -5.758 -11.508 -1.1 1 98.44 36 THR B CA 1
ATOM 1368 C C . THR B 1 36 ? -6.742 -12.469 -1.76 1 98.44 36 THR B C 1
ATOM 1370 O O . THR B 1 36 ? -7.371 -12.133 -2.766 1 98.44 36 THR B O 1
ATOM 1373 N N . VAL B 1 37 ? -6.887 -13.648 -1.176 1 97.5 37 VAL B N 1
ATOM 1374 C CA . VAL B 1 37 ? -7.805 -14.633 -1.73 1 97.5 37 VAL B CA 1
ATOM 1375 C C . VAL B 1 37 ? -9.242 -14.242 -1.412 1 97.5 37 VAL B C 1
ATOM 1377 O O . VAL B 1 37 ? -9.609 -14.078 -0.245 1 97.5 37 VAL B O 1
ATOM 1380 N N . ARG B 1 38 ? -10.031 -14.102 -2.484 1 95.88 38 ARG B N 1
ATOM 1381 C CA . ARG B 1 38 ? -11.438 -13.734 -2.322 1 95.88 38 ARG B CA 1
ATOM 1382 C C . ARG B 1 38 ? -12.328 -14.977 -2.324 1 95.88 38 ARG B C 1
ATOM 1384 O O . ARG B 1 38 ? -11.914 -16.047 -2.781 1 95.88 38 ARG B O 1
ATOM 1391 N N . ASN B 1 39 ? -13.508 -14.719 -1.903 1 93.12 39 ASN B N 1
ATOM 1392 C CA . ASN B 1 39 ? -14.438 -15.836 -1.761 1 93.12 39 ASN B CA 1
ATOM 1393 C C . ASN B 1 39 ? -15.141 -16.156 -3.078 1 93.12 39 ASN B C 1
ATOM 1395 O O . ASN B 1 39 ? -15.852 -17.156 -3.182 1 93.12 39 ASN B O 1
ATOM 1399 N N . ASP B 1 40 ? -15.039 -15.273 -4.031 1 84.25 40 ASP B N 1
ATOM 1400 C CA . ASP B 1 40 ? -15.711 -15.469 -5.312 1 84.25 40 ASP B CA 1
ATOM 1401 C C . ASP B 1 40 ? -14.719 -15.375 -6.469 1 84.25 40 ASP B C 1
ATOM 1403 O O . ASP B 1 40 ? -14.023 -14.375 -6.613 1 84.25 40 ASP B O 1
ATOM 1407 N N . SER B 1 41 ? -14.672 -16.453 -7.137 1 74.31 41 SER B N 1
ATOM 1408 C CA . SER B 1 41 ? -13.891 -16.5 -8.367 1 74.31 41 SER B CA 1
ATOM 1409 C C . SER B 1 41 ? -14.758 -16.875 -9.562 1 74.31 41 SER B C 1
ATOM 1411 O O . SER B 1 41 ? -15.047 -18.062 -9.781 1 74.31 41 SER B O 1
ATOM 1413 N N . ASP B 1 42 ? -15.094 -15.812 -10.32 1 74.56 42 ASP B N 1
ATOM 1414 C CA . ASP B 1 42 ? -15.914 -16.016 -11.508 1 74.56 42 ASP B CA 1
ATOM 1415 C C . ASP B 1 42 ? -17.234 -16.719 -11.156 1 74.56 42 ASP B C 1
ATOM 1417 O O . ASP B 1 42 ? -17.594 -17.703 -11.781 1 74.56 42 ASP B O 1
ATOM 1421 N N . GLY B 1 43 ? -17.766 -16.359 -10.039 1 77.56 43 GLY B N 1
ATOM 1422 C CA . GLY B 1 43 ? -19.094 -16.844 -9.711 1 77.56 43 GLY B CA 1
ATOM 1423 C C . GLY B 1 43 ? -19.078 -18.109 -8.875 1 77.56 43 GLY B C 1
ATOM 1424 O O . GLY B 1 43 ? -20.125 -18.625 -8.484 1 77.56 43 GLY B O 1
ATOM 1425 N N . VAL B 1 44 ? -17.828 -18.703 -8.625 1 78.44 44 VAL B N 1
ATOM 1426 C CA . VAL B 1 44 ? -17.703 -19.922 -7.844 1 78.44 44 VAL B CA 1
ATOM 1427 C C . VAL B 1 44 ? -17.172 -19.594 -6.453 1 78.44 44 VAL B C 1
ATOM 1429 O O . VAL B 1 44 ? -16.25 -18.797 -6.309 1 78.44 44 VAL B O 1
ATOM 1432 N N . ARG B 1 45 ? -17.859 -20.281 -5.516 1 86.94 45 ARG B N 1
ATOM 1433 C CA . ARG B 1 45 ? -17.391 -20.078 -4.148 1 86.94 45 ARG B CA 1
ATOM 1434 C C . ARG B 1 45 ? -16.062 -20.766 -3.914 1 86.94 45 ARG B C 1
ATOM 1436 O O . ARG B 1 45 ? -15.938 -21.984 -4.121 1 86.94 45 ARG B O 1
ATOM 1443 N N . VAL B 1 46 ? -15.062 -20.031 -3.561 1 88.25 46 VAL B N 1
ATOM 1444 C CA . VAL B 1 46 ? -13.688 -20.484 -3.359 1 88.25 46 VAL B CA 1
ATOM 1445 C C . VAL B 1 46 ? -13.328 -20.406 -1.877 1 88.25 46 VAL B C 1
ATOM 1447 O O . VAL B 1 46 ? -13.672 -19.422 -1.199 1 88.25 46 VAL B O 1
ATOM 1450 N N . THR B 1 47 ? -12.656 -21.469 -1.444 1 92 47 THR B N 1
ATOM 1451 C CA . THR B 1 47 ? -12.234 -21.453 -0.048 1 92 47 THR B CA 1
ATOM 1452 C C . THR B 1 47 ? -10.734 -21.188 0.062 1 92 47 THR B C 1
ATOM 1454 O O . THR B 1 47 ? -10.242 -20.828 1.13 1 92 47 THR B O 1
ATOM 1457 N N . ALA B 1 48 ? -10.055 -21.531 -1.103 1 96.31 48 ALA B N 1
ATOM 1458 C CA . ALA B 1 48 ? -8.609 -21.328 -1.158 1 96.31 48 ALA B CA 1
ATOM 1459 C C . ALA B 1 48 ? -8.109 -21.344 -2.6 1 96.31 48 ALA B C 1
ATOM 1461 O O . ALA B 1 48 ? -8.852 -21.688 -3.52 1 96.31 48 ALA B O 1
ATOM 1462 N N . LEU B 1 49 ? -6.941 -20.844 -2.699 1 96.75 49 LEU B N 1
ATOM 1463 C CA . LEU B 1 49 ? -6.203 -21 -3.947 1 96.75 49 LEU B CA 1
ATOM 1464 C C . LEU B 1 49 ? -4.938 -21.828 -3.73 1 96.75 49 LEU B C 1
ATOM 1466 O O . LEU B 1 49 ? -4.316 -21.75 -2.666 1 96.75 49 LEU B O 1
ATOM 1470 N N . TYR B 1 50 ? -4.594 -22.609 -4.684 1 97.75 50 TYR B N 1
ATOM 1471 C CA . TYR B 1 50 ? -3.316 -23.312 -4.68 1 97.75 50 TYR B CA 1
ATOM 1472 C C . TYR B 1 50 ? -2.393 -22.781 -5.766 1 97.75 50 TYR B C 1
ATOM 1474 O O . TYR B 1 50 ? -2.73 -22.812 -6.949 1 97.75 50 TYR B O 1
ATOM 1482 N N . TYR B 1 51 ? -1.211 -22.344 -5.344 1 98.44 51 TYR B N 1
ATOM 1483 C CA . TYR B 1 51 ? -0.263 -21.734 -6.266 1 98.44 51 TYR B CA 1
ATOM 1484 C C . TYR B 1 51 ? 0.908 -22.672 -6.547 1 98.44 51 TYR B C 1
ATOM 1486 O O . TYR B 1 51 ? 1.402 -23.344 -5.641 1 98.44 51 TYR B O 1
ATOM 1494 N N . GLU B 1 52 ? 1.311 -22.641 -7.77 1 98.5 52 GLU B N 1
ATOM 1495 C CA . GLU B 1 52 ? 2.539 -23.281 -8.227 1 98.5 52 GLU B CA 1
ATOM 1496 C C . GLU B 1 52 ? 3.408 -22.312 -9.023 1 98.5 52 GLU B C 1
ATOM 1498 O O . GLU B 1 52 ? 2.91 -21.312 -9.555 1 98.5 52 GLU B O 1
ATOM 1503 N N . ALA B 1 53 ? 4.727 -22.594 -8.984 1 98.25 53 ALA B N 1
ATOM 1504 C CA . ALA B 1 53 ? 5.645 -21.75 -9.734 1 98.25 53 ALA B CA 1
ATOM 1505 C C . ALA B 1 53 ? 6.891 -22.516 -10.156 1 98.25 53 ALA B C 1
ATOM 1507 O O . ALA B 1 53 ? 7.262 -23.516 -9.523 1 98.25 53 ALA B O 1
ATOM 1508 N N . TYR B 1 54 ? 7.496 -22.125 -11.25 1 97.94 54 TYR B N 1
ATOM 1509 C CA . TYR B 1 54 ? 8.922 -22.375 -11.438 1 97.94 54 TYR B CA 1
ATOM 1510 C C . TYR B 1 54 ? 9.758 -21.438 -10.578 1 97.94 54 TYR B C 1
ATOM 1512 O O . TYR B 1 54 ? 10.133 -20.344 -11.031 1 97.94 54 TYR B O 1
ATOM 1520 N N . LYS B 1 55 ? 10.016 -21.859 -9.469 1 97.81 55 LYS B N 1
ATOM 1521 C CA . LYS B 1 55 ? 10.438 -20.969 -8.391 1 97.81 55 LYS B CA 1
ATOM 1522 C C . LYS B 1 55 ? 11.656 -20.156 -8.797 1 97.81 55 LYS B C 1
ATOM 1524 O O . LYS B 1 55 ? 11.625 -18.922 -8.742 1 97.81 55 LYS B O 1
ATOM 1529 N N . GLU B 1 56 ? 12.75 -20.797 -9.227 1 97.44 56 GLU B N 1
ATOM 1530 C CA . GLU B 1 56 ? 13.992 -20.094 -9.562 1 97.44 56 GLU B CA 1
ATOM 1531 C C . GLU B 1 56 ? 13.773 -19.109 -10.695 1 97.44 56 GLU B C 1
ATOM 1533 O O . GLU B 1 56 ? 14.25 -17.969 -10.633 1 97.44 56 GLU B O 1
ATOM 1538 N N . MET B 1 57 ? 13.047 -19.516 -11.672 1 98.19 57 MET B N 1
ATOM 1539 C CA . MET B 1 57 ? 12.781 -18.656 -12.82 1 98.19 57 MET B CA 1
ATOM 1540 C C . MET B 1 57 ? 11.898 -17.484 -12.422 1 98.19 57 MET B C 1
ATOM 1542 O O . MET B 1 57 ? 12.125 -16.344 -12.852 1 98.19 57 MET B O 1
ATOM 1546 N N . ALA B 1 58 ? 10.875 -17.719 -11.625 1 98.62 58 ALA B N 1
ATOM 1547 C CA . ALA B 1 58 ? 9.969 -16.672 -11.156 1 98.62 58 ALA B CA 1
ATOM 1548 C C . ALA B 1 58 ? 10.734 -15.609 -10.375 1 98.62 58 ALA B C 1
ATOM 1550 O O . ALA B 1 58 ? 10.547 -14.414 -10.602 1 98.62 58 ALA B O 1
ATOM 1551 N N . GLU B 1 59 ? 11.602 -16.047 -9.492 1 98.44 59 GLU B N 1
ATOM 1552 C CA . GLU B 1 59 ? 12.383 -15.102 -8.695 1 98.44 59 GLU B CA 1
ATOM 1553 C C . GLU B 1 59 ? 13.297 -14.258 -9.57 1 98.44 59 GLU B C 1
ATOM 1555 O O . GLU B 1 59 ? 13.43 -13.055 -9.359 1 98.44 59 GLU B O 1
ATOM 1560 N N . MET B 1 60 ? 13.914 -14.93 -10.516 1 98 60 MET B N 1
ATOM 1561 C CA . MET B 1 60 ? 14.805 -14.211 -11.422 1 98 60 MET B CA 1
ATOM 1562 C C . MET B 1 60 ? 14.039 -13.172 -12.227 1 98 60 MET B C 1
ATOM 1564 O O . MET B 1 60 ? 14.484 -12.031 -12.367 1 98 60 MET B O 1
ATOM 1568 N N . GLN B 1 61 ? 12.906 -13.539 -12.742 1 98.5 61 GLN B N 1
ATOM 1569 C CA . GLN B 1 61 ? 12.109 -12.625 -13.555 1 98.5 61 GLN B CA 1
ATOM 1570 C C . GLN B 1 61 ? 11.578 -11.469 -12.719 1 98.5 61 GLN B C 1
ATOM 1572 O O . GLN B 1 61 ? 11.523 -10.328 -13.195 1 98.5 61 GLN B O 1
ATOM 1577 N N . ILE B 1 62 ? 11.203 -11.711 -11.516 1 98.75 62 ILE B N 1
ATOM 1578 C CA . ILE B 1 62 ? 10.703 -10.656 -10.648 1 98.75 62 ILE B CA 1
ATOM 1579 C C . ILE B 1 62 ? 11.836 -9.688 -10.312 1 98.75 62 ILE B C 1
ATOM 1581 O O . ILE B 1 62 ? 11.633 -8.477 -10.273 1 98.75 62 ILE B O 1
ATOM 1585 N N . ALA B 1 63 ? 12.984 -10.242 -10.102 1 98.38 63 ALA B N 1
ATOM 1586 C CA . ALA B 1 63 ? 14.141 -9.383 -9.844 1 98.38 63 ALA B CA 1
ATOM 1587 C C . ALA B 1 63 ? 14.406 -8.461 -11.031 1 98.38 63 ALA B C 1
ATOM 1589 O O . ALA B 1 63 ? 14.648 -7.27 -10.852 1 98.38 63 ALA B O 1
ATOM 1590 N N . ASP B 1 64 ? 14.359 -9.039 -12.195 1 98.19 64 ASP B N 1
ATOM 1591 C CA . ASP B 1 64 ? 14.539 -8.25 -13.414 1 98.19 64 ASP B CA 1
ATOM 1592 C C . ASP B 1 64 ? 13.461 -7.176 -13.531 1 98.19 64 ASP B C 1
ATOM 1594 O O . ASP B 1 64 ? 13.742 -6.051 -13.953 1 98.19 64 ASP B O 1
ATOM 1598 N N . LEU B 1 65 ? 12.297 -7.598 -13.195 1 98.56 65 LEU B N 1
ATOM 1599 C CA . LEU B 1 65 ? 11.148 -6.695 -13.266 1 98.56 65 LEU B CA 1
ATOM 1600 C C . LEU B 1 65 ? 11.312 -5.523 -12.312 1 98.56 65 LEU B C 1
ATOM 1602 O O . LEU B 1 65 ? 10.969 -4.387 -12.648 1 98.56 65 LEU B O 1
ATOM 1606 N N . ILE B 1 66 ? 11.836 -5.766 -11.141 1 98.62 66 ILE B N 1
ATOM 1607 C CA . ILE B 1 66 ? 12.086 -4.707 -10.172 1 98.62 66 ILE B CA 1
ATOM 1608 C C . ILE B 1 66 ? 13.141 -3.744 -10.719 1 98.62 66 ILE B C 1
ATOM 1610 O O . ILE B 1 66 ? 12.992 -2.525 -10.594 1 98.62 66 ILE B O 1
ATOM 1614 N N . ASP B 1 67 ? 14.133 -4.277 -11.32 1 98 67 ASP B N 1
ATOM 1615 C CA . ASP B 1 67 ? 15.164 -3.438 -11.922 1 98 67 ASP B CA 1
ATOM 1616 C C . ASP B 1 67 ? 14.578 -2.564 -13.031 1 98 67 ASP B C 1
ATOM 1618 O O . ASP B 1 67 ? 14.922 -1.386 -13.148 1 98 67 ASP B O 1
ATOM 1622 N N . GLU B 1 68 ? 13.734 -3.16 -13.828 1 98.25 68 GLU B N 1
ATOM 1623 C CA . GLU B 1 68 ? 13.031 -2.41 -14.867 1 98.25 68 GLU B CA 1
ATOM 1624 C C . GLU B 1 68 ? 12.203 -1.277 -14.266 1 98.25 68 GLU B C 1
ATOM 1626 O O . GLU B 1 68 ? 12.227 -0.153 -14.773 1 98.25 68 GLU B O 1
ATOM 1631 N N . ALA B 1 69 ? 11.508 -1.551 -13.203 1 98.56 69 ALA B N 1
ATOM 1632 C CA . ALA B 1 69 ? 10.656 -0.566 -12.547 1 98.56 69 ALA B CA 1
ATOM 1633 C C . ALA B 1 69 ? 11.477 0.578 -11.961 1 98.56 69 ALA B C 1
ATOM 1635 O O . ALA B 1 69 ? 11.062 1.736 -12.008 1 98.56 69 ALA B O 1
ATOM 1636 N N . LYS B 1 70 ? 12.633 0.244 -11.391 1 98.38 70 LYS B N 1
ATOM 1637 C CA . LYS B 1 70 ? 13.523 1.267 -10.852 1 98.38 70 LYS B CA 1
ATOM 1638 C C . LYS B 1 70 ? 13.938 2.26 -11.93 1 98.38 70 LYS B C 1
ATOM 1640 O O . LYS B 1 70 ? 13.938 3.471 -11.703 1 98.38 70 LYS B O 1
ATOM 1645 N N . LYS B 1 71 ? 14.219 1.771 -13.07 1 98 71 LYS B N 1
ATOM 1646 C CA . LYS B 1 71 ? 14.656 2.607 -14.188 1 98 71 LYS B CA 1
ATOM 1647 C C . LYS B 1 71 ? 13.492 3.385 -14.781 1 98 71 LYS B C 1
ATOM 1649 O O . LYS B 1 71 ? 13.602 4.586 -15.031 1 98 71 LYS B O 1
ATOM 1654 N N . LYS B 1 72 ? 12.359 2.732 -14.953 1 98.62 72 LYS B N 1
ATOM 1655 C CA . LYS B 1 72 ? 11.211 3.295 -15.656 1 98.62 72 LYS B CA 1
ATOM 1656 C C . LYS B 1 72 ? 10.516 4.359 -14.812 1 98.62 72 LYS B C 1
ATOM 1658 O O . LYS B 1 72 ? 10.031 5.359 -15.344 1 98.62 72 LYS B O 1
ATOM 1663 N N . TYR B 1 73 ? 10.477 4.152 -13.492 1 98.75 73 TYR B N 1
ATOM 1664 C CA . TYR B 1 73 ? 9.633 5.008 -12.656 1 98.75 73 TYR B CA 1
ATOM 1665 C C . TYR B 1 73 ? 10.477 5.77 -11.641 1 98.75 73 TYR B C 1
ATOM 1667 O O . TYR B 1 73 ? 9.938 6.512 -10.812 1 98.75 73 TYR B O 1
ATOM 1675 N N . ASN B 1 74 ? 11.789 5.539 -11.633 1 98.06 74 ASN B N 1
ATOM 1676 C CA . ASN B 1 74 ? 12.695 6.238 -10.727 1 98.06 74 ASN B CA 1
ATOM 1677 C C . ASN B 1 74 ? 12.336 5.984 -9.266 1 98.06 74 ASN B C 1
ATOM 1679 O O . ASN B 1 74 ? 12.227 6.926 -8.477 1 98.06 74 ASN B O 1
ATOM 1683 N N . ILE B 1 75 ? 12.078 4.715 -8.961 1 98.62 75 ILE B N 1
ATOM 1684 C CA . ILE B 1 75 ? 11.797 4.363 -7.57 1 98.62 75 ILE B CA 1
ATOM 1685 C C . ILE B 1 75 ? 13.102 4.027 -6.848 1 98.62 75 ILE B C 1
ATOM 1687 O O . ILE B 1 75 ? 14.125 3.787 -7.488 1 98.62 75 ILE B O 1
ATOM 1691 N N . LEU B 1 76 ? 13.078 4.102 -5.566 1 98.12 76 LEU B N 1
ATOM 1692 C CA . LEU B 1 76 ? 14.266 3.896 -4.746 1 98.12 76 LEU B CA 1
ATOM 1693 C C . LEU B 1 76 ? 14.484 2.412 -4.465 1 98.12 76 LEU B C 1
ATOM 1695 O O . LEU B 1 76 ? 15.617 1.934 -4.469 1 98.12 76 LEU B O 1
ATOM 1699 N N . ASP B 1 77 ? 13.344 1.704 -4.16 1 98.44 77 ASP B N 1
ATOM 1700 C CA . ASP B 1 77 ? 13.453 0.28 -3.863 1 98.44 77 ASP B CA 1
ATOM 1701 C C . ASP B 1 77 ? 12.109 -0.424 -4.023 1 98.44 77 ASP B C 1
ATOM 1703 O O . ASP B 1 77 ? 11.062 0.229 -4.09 1 98.44 77 ASP B O 1
ATOM 1707 N N . ALA B 1 78 ? 12.195 -1.751 -4.145 1 98.88 78 ALA B N 1
ATOM 1708 C CA . ALA B 1 78 ? 11 -2.594 -4.16 1 98.88 78 ALA B CA 1
ATOM 1709 C C . ALA B 1 78 ? 11.297 -3.971 -3.572 1 98.88 78 ALA B C 1
ATOM 1711 O O . ALA B 1 78 ? 12.43 -4.445 -3.627 1 98.88 78 ALA B O 1
ATOM 1712 N N . ALA B 1 79 ? 10.305 -4.52 -3.002 1 98.94 79 ALA B N 1
ATOM 1713 C CA . ALA B 1 79 ? 10.344 -5.875 -2.459 1 98.94 79 ALA B CA 1
ATOM 1714 C C . ALA B 1 79 ? 9.086 -6.652 -2.836 1 98.94 79 ALA B C 1
ATOM 1716 O O . ALA B 1 79 ? 7.98 -6.098 -2.842 1 98.94 79 ALA B O 1
ATOM 1717 N N . VAL B 1 80 ? 9.289 -7.914 -3.158 1 98.94 80 VAL B N 1
ATOM 1718 C CA . VAL B 1 80 ? 8.172 -8.75 -3.572 1 98.94 80 VAL B CA 1
ATOM 1719 C C . VAL B 1 80 ? 8.234 -10.094 -2.846 1 98.94 80 VAL B C 1
ATOM 1721 O O . VAL B 1 80 ? 9.305 -10.703 -2.748 1 98.94 80 VAL B O 1
ATOM 1724 N N . CYS B 1 81 ? 7.141 -10.523 -2.34 1 98.94 81 CYS B N 1
ATOM 1725 C CA . CYS B 1 81 ? 6.984 -11.867 -1.796 1 98.94 81 CYS B CA 1
ATOM 1726 C C . CYS B 1 81 ? 5.715 -12.523 -2.32 1 98.94 81 CYS B C 1
ATOM 1728 O O . CYS B 1 81 ? 4.629 -11.938 -2.24 1 98.94 81 CYS B O 1
ATOM 1730 N N . HIS B 1 82 ? 5.836 -13.633 -2.869 1 98.94 82 HIS B N 1
ATOM 1731 C CA . HIS B 1 82 ? 4.719 -14.406 -3.389 1 98.94 82 HIS B CA 1
ATOM 1732 C C . HIS B 1 82 ? 4.672 -15.797 -2.76 1 98.94 82 HIS B C 1
ATOM 1734 O O . HIS B 1 82 ? 5.707 -16.453 -2.6 1 98.94 82 HIS B O 1
ATOM 1740 N N . ARG B 1 83 ? 3.518 -16.188 -2.42 1 98.88 83 ARG B N 1
ATOM 1741 C CA . ARG B 1 83 ? 3.35 -17.516 -1.82 1 98.88 83 ARG B CA 1
ATOM 1742 C C . ARG B 1 83 ? 3.066 -18.562 -2.885 1 98.88 83 ARG B C 1
ATOM 1744 O O . ARG B 1 83 ? 2.498 -18.25 -3.936 1 98.88 83 ARG B O 1
ATOM 1751 N N . ILE B 1 84 ? 3.467 -19.766 -2.66 1 98.75 84 ILE B N 1
ATOM 1752 C CA . ILE B 1 84 ? 3.031 -20.969 -3.359 1 98.75 84 ILE B CA 1
ATOM 1753 C C . ILE B 1 84 ? 2.373 -21.922 -2.373 1 98.75 84 ILE B C 1
ATOM 1755 O O . ILE B 1 84 ? 2.395 -21.688 -1.161 1 98.75 84 ILE B O 1
ATOM 1759 N N . GLY B 1 85 ? 1.755 -22.969 -2.885 1 98.5 85 GLY B N 1
ATOM 1760 C CA . GLY B 1 85 ? 0.973 -23.859 -2.037 1 98.5 85 GLY B CA 1
ATOM 1761 C C . GLY B 1 85 ? -0.42 -23.328 -1.747 1 98.5 85 GLY B C 1
ATOM 1762 O O . GLY B 1 85 ? -0.979 -22.578 -2.541 1 98.5 85 GLY B O 1
ATOM 1763 N N . LEU B 1 86 ? -0.954 -23.812 -0.664 1 98.12 86 LEU B N 1
ATOM 1764 C CA . LEU B 1 86 ? -2.326 -23.469 -0.301 1 98.12 86 LEU B CA 1
ATOM 1765 C C . LEU B 1 86 ? -2.383 -22.109 0.392 1 98.12 86 LEU B C 1
ATOM 1767 O O . LEU B 1 86 ? -1.658 -21.875 1.36 1 98.12 86 LEU B O 1
ATOM 1771 N N . VAL B 1 87 ? -3.203 -21.25 -0.164 1 98.44 87 VAL B N 1
ATOM 1772 C CA . VAL B 1 87 ? -3.471 -19.953 0.445 1 98.44 87 VAL B CA 1
ATOM 1773 C C . VAL B 1 87 ? -4.961 -19.812 0.741 1 98.44 87 VAL B C 1
ATOM 1775 O O . VAL B 1 87 ? -5.789 -19.891 -0.17 1 98.44 87 VAL B O 1
ATOM 1778 N N . GLY B 1 88 ? -5.301 -19.625 1.947 1 97.44 88 GLY B N 1
ATOM 1779 C CA . GLY B 1 88 ? -6.691 -19.625 2.381 1 97.44 88 GLY B CA 1
ATOM 1780 C C . GLY B 1 88 ? -7.402 -18.312 2.139 1 97.44 88 GLY B C 1
ATOM 1781 O O . GLY B 1 88 ? -6.773 -17.328 1.759 1 97.44 88 GLY B O 1
ATOM 1782 N N . LEU B 1 89 ? -8.656 -18.359 2.391 1 96.81 89 LEU B N 1
ATOM 1783 C CA . LEU B 1 89 ? -9.516 -17.188 2.24 1 96.81 89 LEU B CA 1
ATOM 1784 C C . LEU B 1 89 ? -8.961 -16 3.023 1 96.81 89 LEU B C 1
ATOM 1786 O O . LEU B 1 89 ? -8.523 -16.156 4.168 1 96.81 89 LEU B O 1
ATOM 1790 N N . THR B 1 90 ? -8.859 -14.82 2.381 1 97.94 90 THR B N 1
ATOM 1791 C CA . THR B 1 90 ? -8.492 -13.516 2.926 1 97.94 90 THR B CA 1
ATOM 1792 C C . THR B 1 90 ? -6.984 -13.43 3.152 1 97.94 90 THR B C 1
ATOM 1794 O O . THR B 1 90 ? -6.461 -12.367 3.486 1 97.94 90 THR B O 1
ATOM 1797 N N . GLU B 1 91 ? -6.246 -14.555 2.996 1 98.44 91 GLU B N 1
ATOM 1798 C CA . GLU B 1 91 ? -4.797 -14.523 3.168 1 98.44 91 GLU B CA 1
ATOM 1799 C C . GLU B 1 91 ? -4.109 -13.883 1.964 1 98.44 91 GLU B C 1
ATOM 1801 O O . GLU B 1 91 ? -4.648 -13.906 0.855 1 98.44 91 GLU B O 1
ATOM 1806 N N . ASP B 1 92 ? -2.918 -13.391 2.193 1 98.81 92 ASP B N 1
ATOM 1807 C CA . ASP B 1 92 ? -2.143 -12.773 1.122 1 98.81 92 ASP B CA 1
ATOM 1808 C C . ASP B 1 92 ? -1.457 -13.836 0.264 1 98.81 92 ASP B C 1
ATOM 1810 O O . ASP B 1 92 ? -0.743 -14.695 0.783 1 98.81 92 ASP B O 1
ATOM 1814 N N . SER B 1 93 ? -1.679 -13.758 -1.02 1 98.75 93 SER B N 1
ATOM 1815 C CA . SER B 1 93 ? -0.937 -14.602 -1.95 1 98.75 93 SER B CA 1
ATOM 1816 C C . SER B 1 93 ? 0.332 -13.914 -2.436 1 98.75 93 SER B C 1
ATOM 1818 O O . SER B 1 93 ? 1.321 -14.57 -2.76 1 98.75 93 SER B O 1
ATOM 1820 N N . VAL B 1 94 ? 0.317 -12.594 -2.451 1 98.94 94 VAL B N 1
ATOM 1821 C CA . VAL B 1 94 ? 1.452 -11.797 -2.914 1 98.94 94 VAL B CA 1
ATOM 1822 C C . VAL B 1 94 ? 1.456 -10.445 -2.215 1 98.94 94 VAL B C 1
ATOM 1824 O O . VAL B 1 94 ? 0.398 -9.852 -1.991 1 98.94 94 VAL B O 1
ATOM 1827 N N . VAL B 1 95 ? 2.635 -9.953 -1.87 1 98.94 95 VAL B N 1
ATOM 1828 C CA . VAL B 1 95 ? 2.83 -8.617 -1.314 1 98.94 95 VAL B CA 1
ATOM 1829 C C . VAL B 1 95 ? 3.982 -7.922 -2.033 1 98.94 95 VAL B C 1
ATOM 1831 O O . VAL B 1 95 ? 5.031 -8.531 -2.273 1 98.94 95 VAL B O 1
ATOM 1834 N N . ILE B 1 96 ? 3.756 -6.73 -2.41 1 98.94 96 ILE B N 1
ATOM 1835 C CA . ILE B 1 96 ? 4.742 -5.871 -3.059 1 98.94 96 ILE B CA 1
ATOM 1836 C C . ILE B 1 96 ? 4.828 -4.539 -2.322 1 98.94 96 ILE B C 1
ATOM 1838 O O . ILE B 1 96 ? 3.809 -3.889 -2.078 1 98.94 96 ILE B O 1
ATOM 1842 N N . SER B 1 97 ? 5.98 -4.133 -1.97 1 98.94 97 SER B N 1
ATOM 1843 C CA . SER B 1 97 ? 6.191 -2.801 -1.415 1 98.94 97 SER B CA 1
ATOM 1844 C C . SER B 1 97 ? 7.207 -2.014 -2.24 1 98.94 97 SER B C 1
ATOM 1846 O O . SER B 1 97 ? 8.242 -2.549 -2.633 1 98.94 97 SER B O 1
ATOM 1848 N N . VAL B 1 98 ? 6.895 -0.791 -2.479 1 98.94 98 VAL B N 1
ATOM 1849 C CA . VAL B 1 98 ? 7.734 0.088 -3.285 1 98.94 98 VAL B CA 1
ATOM 1850 C C . VAL B 1 98 ? 7.969 1.403 -2.545 1 98.94 98 VAL B C 1
ATOM 1852 O O . VAL B 1 98 ? 7.039 1.965 -1.958 1 98.94 98 VAL B O 1
ATOM 1855 N N . SER B 1 99 ? 9.188 1.874 -2.553 1 98.81 99 SER B N 1
ATOM 1856 C CA . SER B 1 99 ? 9.484 3.189 -1.995 1 98.81 99 SER B CA 1
ATOM 1857 C C . SER B 1 99 ? 10.023 4.133 -3.066 1 98.81 99 SER B C 1
ATOM 1859 O O . SER B 1 99 ? 10.742 3.705 -3.973 1 98.81 99 SER B O 1
ATOM 1861 N N . SER B 1 100 ? 9.664 5.363 -2.947 1 98.62 100 SER B N 1
ATOM 1862 C CA . SER B 1 100 ? 10.141 6.422 -3.832 1 98.62 100 SER B CA 1
ATOM 1863 C C . SER B 1 100 ? 10.148 7.77 -3.121 1 98.62 100 SER B C 1
ATOM 1865 O O . SER B 1 100 ? 9.594 7.906 -2.027 1 98.62 100 SER B O 1
ATOM 1867 N N . ALA B 1 101 ? 10.797 8.703 -3.725 1 97.25 101 ALA B N 1
ATOM 1868 C CA . ALA B 1 101 ? 10.875 10.039 -3.141 1 97.25 101 ALA B CA 1
ATOM 1869 C C . ALA B 1 101 ? 9.5 10.703 -3.107 1 97.25 101 ALA B C 1
ATOM 1871 O O . ALA B 1 101 ? 9.156 11.398 -2.146 1 97.25 101 ALA B O 1
ATOM 1872 N N . HIS B 1 102 ? 8.703 10.43 -4.133 1 96.88 102 HIS B N 1
ATOM 1873 C CA . HIS B 1 102 ? 7.367 11 -4.246 1 96.88 102 HIS B CA 1
ATOM 1874 C C . HIS B 1 102 ? 6.336 9.914 -4.551 1 96.88 102 HIS B C 1
ATOM 1876 O O . HIS B 1 102 ? 6.668 8.883 -5.133 1 96.88 102 HIS B O 1
ATOM 1882 N N . ARG B 1 103 ? 5.113 10.25 -4.215 1 98.44 103 ARG B N 1
ATOM 1883 C CA . ARG B 1 103 ? 4.086 9.219 -4.145 1 98.44 103 ARG B CA 1
ATOM 1884 C C . ARG B 1 103 ? 3.74 8.695 -5.535 1 98.44 103 ARG B C 1
ATOM 1886 O O . ARG B 1 103 ? 3.443 7.508 -5.703 1 98.44 103 ARG B O 1
ATOM 1893 N N . SER B 1 104 ? 3.807 9.508 -6.598 1 98.56 104 SER B N 1
ATOM 1894 C CA . SER B 1 104 ? 3.365 9.109 -7.93 1 98.56 104 SER B CA 1
ATOM 1895 C C . SER B 1 104 ? 4.16 7.918 -8.445 1 98.56 104 SER B C 1
ATOM 1897 O O . SER B 1 104 ? 3.584 6.926 -8.891 1 98.56 104 SER B O 1
ATOM 1899 N N . SER B 1 105 ? 5.484 8.008 -8.32 1 98.81 105 SER B N 1
ATOM 1900 C CA . SER B 1 105 ? 6.355 6.938 -8.805 1 98.81 105 SER B CA 1
ATOM 1901 C C . SER B 1 105 ? 6.07 5.625 -8.078 1 98.81 105 SER B C 1
ATOM 1903 O O . SER B 1 105 ? 6.07 4.559 -8.695 1 98.81 105 SER B O 1
ATOM 1905 N N . ALA B 1 106 ? 5.828 5.688 -6.812 1 98.88 106 ALA B N 1
ATOM 1906 C CA . ALA B 1 106 ? 5.57 4.48 -6.031 1 98.88 106 ALA B CA 1
ATOM 1907 C C . ALA B 1 106 ? 4.285 3.795 -6.488 1 98.88 106 ALA B C 1
ATOM 1909 O O . ALA B 1 106 ? 4.25 2.572 -6.645 1 98.88 106 ALA B O 1
ATOM 1910 N N . PHE B 1 107 ? 3.236 4.578 -6.711 1 98.94 107 PHE B N 1
ATOM 1911 C CA . PHE B 1 107 ? 1.974 4.027 -7.191 1 98.94 107 PHE B CA 1
ATOM 1912 C C . PHE B 1 107 ? 2.15 3.367 -8.555 1 98.94 107 PHE B C 1
ATOM 1914 O O . PHE B 1 107 ? 1.722 2.229 -8.758 1 98.94 107 PHE B O 1
ATOM 1921 N N . GLU B 1 108 ? 2.793 4.082 -9.422 1 98.94 108 GLU B N 1
ATOM 1922 C CA . GLU B 1 108 ? 2.943 3.598 -10.797 1 98.94 108 GLU B CA 1
ATOM 1923 C C . GLU B 1 108 ? 3.801 2.336 -10.836 1 98.94 108 GLU B C 1
ATOM 1925 O O . GLU B 1 108 ? 3.455 1.368 -11.523 1 98.94 108 GLU B O 1
ATOM 1930 N N . ALA B 1 109 ? 4.859 2.363 -10.125 1 98.94 109 ALA B N 1
ATOM 1931 C CA . ALA B 1 109 ? 5.77 1.224 -10.133 1 98.94 109 ALA B CA 1
ATOM 1932 C C . ALA B 1 109 ? 5.121 -0.005 -9.508 1 98.94 109 ALA B C 1
ATOM 1934 O O . ALA B 1 109 ? 5.254 -1.118 -10.023 1 98.94 109 ALA B O 1
ATOM 1935 N N . CYS B 1 110 ? 4.453 0.157 -8.383 1 98.94 110 CYS B N 1
ATOM 1936 C CA . CYS B 1 110 ? 3.803 -0.958 -7.703 1 98.94 110 CYS B CA 1
ATOM 1937 C C . CYS B 1 110 ? 2.76 -1.608 -8.602 1 98.94 110 CYS B C 1
ATOM 1939 O O . CYS B 1 110 ? 2.719 -2.834 -8.727 1 98.94 110 CYS B O 1
ATOM 1941 N N . ARG B 1 111 ? 1.952 -0.785 -9.234 1 98.94 111 ARG B N 1
ATOM 1942 C CA . ARG B 1 111 ? 0.945 -1.283 -10.164 1 98.94 111 ARG B CA 1
ATOM 1943 C C . ARG B 1 111 ? 1.596 -2.012 -11.336 1 98.94 111 ARG B C 1
ATOM 1945 O O . ARG B 1 111 ? 1.156 -3.1 -11.719 1 98.94 111 ARG B O 1
ATOM 1952 N N . TYR B 1 112 ? 2.637 -1.433 -11.844 1 98.94 112 TYR B N 1
ATOM 1953 C CA . TYR B 1 112 ? 3.357 -2.031 -12.961 1 98.94 112 TYR B CA 1
ATOM 1954 C C . TYR B 1 112 ? 3.889 -3.412 -12.594 1 98.94 112 TYR B C 1
ATOM 1956 O O . TYR B 1 112 ? 3.768 -4.359 -13.375 1 98.94 112 TYR B O 1
ATOM 1964 N N . ILE B 1 113 ? 4.441 -3.52 -11.422 1 98.94 113 ILE B N 1
ATOM 1965 C CA . ILE B 1 113 ? 5.066 -4.762 -10.984 1 98.94 113 ILE B CA 1
ATOM 1966 C C . ILE B 1 113 ? 4.012 -5.855 -10.859 1 98.94 113 ILE B C 1
ATOM 1968 O O . ILE B 1 113 ? 4.164 -6.941 -11.422 1 98.94 113 ILE B O 1
ATOM 1972 N N . ILE B 1 114 ? 2.9 -5.586 -10.242 1 98.94 114 ILE B N 1
ATOM 1973 C CA . ILE B 1 114 ? 1.903 -6.633 -10.039 1 98.94 114 ILE B CA 1
ATOM 1974 C C . ILE B 1 114 ? 1.261 -6.996 -11.375 1 98.94 114 ILE B C 1
ATOM 1976 O O . ILE B 1 114 ? 1.021 -8.172 -11.656 1 98.94 114 ILE B O 1
ATOM 1980 N N . ASP B 1 115 ? 1.025 -5.977 -12.227 1 98.88 115 ASP B N 1
ATOM 1981 C CA . ASP B 1 115 ? 0.44 -6.262 -13.531 1 98.88 115 ASP B CA 1
ATOM 1982 C C . ASP B 1 115 ? 1.354 -7.164 -14.359 1 98.88 115 ASP B C 1
ATOM 1984 O O . ASP B 1 115 ? 0.887 -8.109 -15 1 98.88 115 ASP B O 1
ATOM 1988 N N . THR B 1 116 ? 2.586 -6.898 -14.312 1 98.81 116 THR B N 1
ATOM 1989 C CA . THR B 1 116 ? 3.555 -7.645 -15.109 1 98.81 116 THR B CA 1
ATOM 1990 C C . THR B 1 116 ? 3.764 -9.039 -14.531 1 98.81 116 THR B C 1
ATOM 1992 O O . THR B 1 116 ? 3.904 -10.016 -15.273 1 98.81 116 THR B O 1
ATOM 1995 N N . ILE B 1 117 ? 3.781 -9.148 -13.18 1 98.81 117 ILE B N 1
ATOM 1996 C CA . ILE B 1 117 ? 3.891 -10.469 -12.555 1 98.81 117 ILE B CA 1
ATOM 1997 C C . ILE B 1 117 ? 2.738 -11.352 -13.023 1 98.81 117 ILE B C 1
ATOM 1999 O O . ILE B 1 117 ? 2.957 -12.5 -13.438 1 98.81 117 ILE B O 1
ATOM 2003 N N . LYS B 1 118 ? 1.578 -10.828 -13.047 1 98.06 118 LYS B N 1
ATOM 2004 C CA . LYS B 1 118 ? 0.397 -11.609 -13.406 1 98.06 118 LYS B CA 1
ATOM 2005 C C . LYS B 1 118 ? 0.387 -11.953 -14.891 1 98.06 118 LYS B C 1
ATOM 2007 O O . LYS B 1 118 ? -0.19 -12.961 -15.297 1 98.06 118 LYS B O 1
ATOM 2012 N N . GLU B 1 119 ? 1.071 -11.164 -15.648 1 97.69 119 GLU B N 1
ATOM 2013 C CA . GLU B 1 119 ? 1.063 -11.328 -17.094 1 97.69 119 GLU B CA 1
ATOM 2014 C C . GLU B 1 119 ? 2.129 -12.32 -17.547 1 97.69 119 GLU B C 1
ATOM 2016 O O . GLU B 1 119 ? 1.89 -13.141 -18.438 1 97.69 119 GLU B O 1
ATOM 2021 N N . ARG B 1 120 ? 3.336 -12.367 -16.828 1 96.19 120 ARG B N 1
ATOM 2022 C CA . ARG B 1 120 ? 4.41 -13.031 -17.562 1 96.19 120 ARG B CA 1
ATOM 2023 C C . ARG B 1 120 ? 5.219 -13.938 -16.625 1 96.19 120 ARG B C 1
ATOM 2025 O O . ARG B 1 120 ? 6.012 -14.758 -17.094 1 96.19 120 ARG B O 1
ATOM 2032 N N . VAL B 1 121 ? 5.125 -13.742 -15.391 1 98.56 121 VAL B N 1
ATOM 2033 C CA . VAL B 1 121 ? 5.934 -14.547 -14.484 1 98.56 121 VAL B CA 1
ATOM 2034 C C . VAL B 1 121 ? 5.316 -15.938 -14.336 1 98.56 121 VAL B C 1
ATOM 2036 O O . VAL B 1 121 ? 4.098 -16.062 -14.211 1 98.56 121 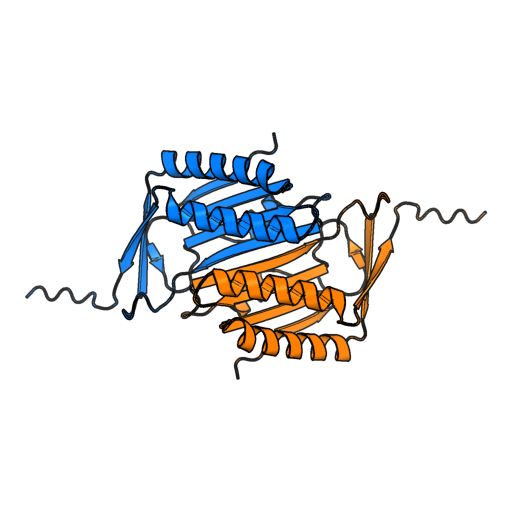VAL B O 1
ATOM 2039 N N . PRO B 1 122 ? 6.035 -17.016 -14.406 1 98.31 122 PRO B N 1
ATOM 2040 C CA . PRO B 1 122 ? 5.504 -18.375 -14.406 1 98.31 122 PRO B CA 1
ATOM 2041 C C . PRO B 1 122 ? 4.977 -18.812 -13.039 1 98.31 122 PRO B C 1
ATOM 2043 O O . PRO B 1 122 ? 5.512 -19.75 -12.438 1 98.31 122 PRO B O 1
ATOM 2046 N N . ILE B 1 123 ? 3.992 -18.281 -12.547 1 98.5 123 ILE B N 1
ATOM 2047 C CA . ILE B 1 123 ? 3.203 -18.609 -11.367 1 98.5 123 ILE B CA 1
ATOM 2048 C C . ILE B 1 123 ? 1.738 -18.797 -11.758 1 98.5 123 ILE B C 1
ATOM 2050 O O . ILE B 1 123 ? 1.17 -17.953 -12.469 1 98.5 123 ILE B O 1
ATOM 2054 N N . TRP B 1 124 ? 1.144 -19.859 -11.398 1 97.19 124 TRP B N 1
ATOM 2055 C CA . TRP B 1 124 ? -0.257 -20.094 -11.734 1 97.19 124 TRP B CA 1
ATOM 2056 C C . TRP B 1 124 ? -1.029 -20.609 -10.523 1 97.19 124 TRP B C 1
ATOM 2058 O O . TRP B 1 124 ? -0.433 -20.969 -9.508 1 97.19 124 TRP B O 1
ATOM 2068 N N . LYS B 1 125 ? -2.328 -20.422 -10.617 1 96 125 LYS B N 1
ATOM 2069 C CA . LYS B 1 125 ? -3.174 -20.797 -9.484 1 96 125 LYS B CA 1
ATOM 2070 C C . LYS B 1 125 ? -4.344 -21.656 -9.93 1 96 125 LYS B C 1
ATOM 2072 O O . LYS B 1 125 ? -4.699 -21.672 -11.109 1 96 125 LYS B O 1
ATOM 2077 N N . ARG B 1 126 ? -4.863 -22.391 -9.023 1 94 126 ARG B N 1
ATOM 2078 C CA . ARG B 1 126 ? -6.129 -23.094 -9.227 1 94 126 ARG B CA 1
ATOM 2079 C C . ARG B 1 126 ? -7.062 -22.906 -8.039 1 94 126 ARG B C 1
ATOM 2081 O O . ARG B 1 126 ? -6.605 -22.781 -6.902 1 94 126 ARG B O 1
ATOM 2088 N N . ASP B 1 127 ? -8.359 -22.938 -8.312 1 92.56 127 ASP B N 1
ATOM 2089 C CA . ASP B 1 127 ? -9.391 -22.75 -7.289 1 92.56 127 ASP B CA 1
ATOM 2090 C C . ASP B 1 127 ? -9.594 -24.031 -6.48 1 92.56 127 ASP B C 1
ATOM 2092 O O . ASP B 1 127 ? -9.57 -25.141 -7.035 1 92.56 127 ASP B O 1
ATOM 2096 N N . ILE B 1 128 ? -9.672 -23.844 -5.207 1 90.94 128 ILE B N 1
ATOM 2097 C CA . ILE B 1 128 ? -10.102 -24.922 -4.32 1 90.94 128 ILE B CA 1
ATOM 2098 C C . ILE B 1 128 ? -11.531 -24.672 -3.857 1 90.94 128 ILE B C 1
ATOM 2100 O O . ILE B 1 128 ? -11.805 -23.672 -3.186 1 90.94 128 ILE B O 1
ATOM 2104 N N . LEU B 1 129 ? -12.461 -25.562 -4.258 1 85.56 129 LEU B N 1
ATOM 2105 C CA . LEU B 1 129 ? -13.883 -25.359 -4.004 1 85.56 129 LEU B CA 1
ATOM 2106 C C . LEU B 1 129 ? -14.297 -26.062 -2.713 1 85.56 129 LEU B C 1
ATOM 2108 O O . LEU B 1 129 ? -13.594 -26.938 -2.221 1 85.56 129 LEU B O 1
ATOM 2112 N N . GLU B 1 130 ? -15.336 -25.609 -1.938 1 74.12 130 GLU B N 1
ATOM 2113 C CA . GLU B 1 130 ? -15.883 -26.188 -0.718 1 74.12 130 GLU B CA 1
ATOM 2114 C C . GLU B 1 130 ? -16.281 -27.656 -0.933 1 74.12 130 GLU B C 1
ATOM 2116 O O . GLU B 1 130 ? -16.219 -28.469 -0.007 1 74.12 130 GLU B O 1
ATOM 2121 N N . ASN B 1 131 ? -16.812 -28.016 -2.098 1 60.16 131 ASN B N 1
ATOM 2122 C CA . ASN B 1 131 ? -17.375 -29.359 -2.16 1 60.16 131 ASN B CA 1
ATOM 2123 C C . ASN B 1 131 ? -16.328 -30.422 -1.852 1 60.16 131 ASN B C 1
ATOM 2125 O O . ASN B 1 131 ? -16.531 -31.594 -2.15 1 60.16 131 ASN B O 1
ATOM 2129 N N . GLY B 1 132 ? -15.312 -30.297 -1.257 1 49.22 132 GLY B N 1
ATOM 2130 C CA . GLY B 1 132 ? -14.555 -31.531 -1.243 1 49.22 132 GLY B CA 1
ATOM 2131 C C . GLY B 1 132 ? -15.422 -32.75 -1.021 1 49.22 132 GLY B C 1
ATOM 2132 O O . GLY B 1 132 ? -14.914 -33.812 -0.645 1 49.22 132 GLY B O 1
ATOM 2133 N N . ASN B 1 133 ? -16.734 -32.812 -0.86 1 43.94 133 ASN B N 1
ATOM 2134 C CA . ASN B 1 133 ? -17.219 -34.156 -1.013 1 43.94 133 ASN B CA 1
ATOM 2135 C C . ASN B 1 133 ? -16.984 -34.688 -2.426 1 43.94 133 ASN B C 1
ATOM 2137 O O . ASN B 1 133 ? -17.547 -34.156 -3.389 1 43.94 133 ASN B O 1
ATOM 2141 N N . GLY B 1 134 ? -15.82 -34.969 -2.9 1 39.91 134 GLY B N 1
ATOM 2142 C CA . GLY B 1 134 ? -15.672 -36 -3.898 1 39.91 134 GLY B CA 1
ATOM 2143 C C . GLY B 1 134 ? -16.703 -37.125 -3.762 1 39.91 134 GLY B C 1
ATOM 2144 O O . GLY B 1 134 ? -16.859 -37.719 -2.689 1 39.91 134 GLY B O 1
ATOM 2145 N N . SER B 1 135 ? -17.984 -36.875 -4.191 1 35.16 135 SER B N 1
ATOM 2146 C CA . SER B 1 135 ? -18.859 -38.031 -4.293 1 35.16 135 SER B CA 1
ATOM 2147 C C . SER B 1 135 ? -18.172 -39.188 -5 1 35.16 135 SER B C 1
ATOM 2149 O O . SER B 1 135 ? -17.75 -39.062 -6.152 1 35.16 135 SER B O 1
ATOM 2151 N N . TRP B 1 136 ? -17.234 -39.812 -4.234 1 30.92 136 TRP B N 1
ATOM 2152 C CA . TRP B 1 136 ? -17.094 -41.156 -4.719 1 30.92 136 TRP B CA 1
ATOM 2153 C C . TRP B 1 136 ? -18.453 -41.812 -4.902 1 30.92 136 TRP B C 1
ATOM 2155 O O . TRP B 1 136 ? -19.281 -41.844 -3.982 1 30.92 136 TRP B O 1
ATOM 2165 N N . HIS B 1 137 ? -19.188 -41.312 -5.895 1 29.14 137 HIS B N 1
ATOM 2166 C CA . HIS B 1 137 ? -20.047 -42.406 -6.348 1 29.14 137 HIS B CA 1
ATOM 2167 C C . HIS B 1 137 ? -19.281 -43.406 -7.195 1 29.14 137 HIS B C 1
ATOM 2169 O O . HIS B 1 137 ? -18.297 -43.031 -7.852 1 29.14 137 HIS B O 1
#

Sequence (274 aa):
MINTYVEITEKDINPLDLINRVRRPDAGAIVTFEGTVRNDSDGVRVTALYYEAYKEMAEMQIADLIDEAKKKYNILDAAVCHRIGLVGLTEDSVVISVSSAHRSSAFEACRYIIDTIKERVPIWKRDILENGNGSWHMINTYVEITEKDINPLDLINRVRRPDAGAIVTFEGTVRNDSDGVRVTALYYEAYKEMAEMQIADLIDEAKKKYNILDAAVCHRIGLVGLTEDSVVISVSSAHRSSAFEACRYIIDTIKERVPIWKRDILENGNGSWH

Organism: Thermoplasma volcanium (strain ATCC 51530 / DSM 4299 / JCM 9571 / NBRC 15438 / GSS1) (NCBI:txid273116)

Solvent-accessible surface area (backbone atoms 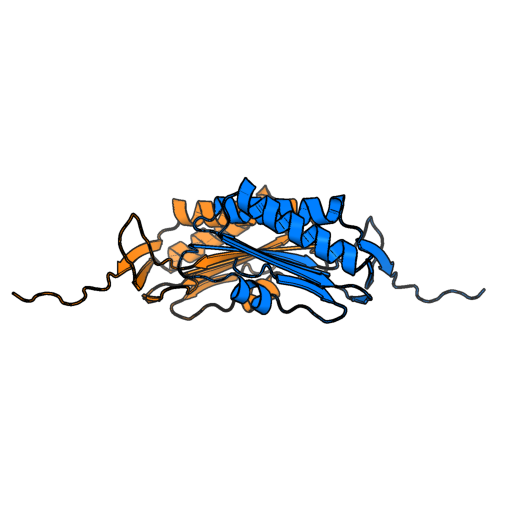only — not comparable to full-atom values): 14020 Å² total; per-residue (Å²): 125,86,78,72,47,66,46,76,38,72,60,86,77,58,68,64,62,37,46,58,70,35,60,43,51,70,20,28,16,35,24,32,41,32,36,22,32,33,37,63,57,94,88,36,65,30,51,28,38,40,29,48,58,51,58,72,61,34,45,52,51,50,51,51,49,50,54,50,34,34,69,74,39,61,32,76,38,50,25,41,40,34,44,32,42,78,36,44,60,51,36,64,42,31,40,37,20,18,11,4,56,44,56,67,34,11,52,53,35,44,52,49,49,54,54,45,43,76,70,67,42,59,60,50,72,44,81,35,58,75,61,72,72,70,69,81,117,125,89,78,72,47,65,45,78,38,75,59,88,77,58,68,64,61,37,45,59,69,33,60,43,51,70,20,28,16,36,25,33,42,32,38,22,31,33,38,62,56,94,87,37,65,30,52,29,38,38,30,48,60,50,57,72,60,32,44,52,51,50,50,52,48,50,54,49,35,32,69,76,39,62,33,75,37,47,27,40,38,35,45,31,43,79,38,44,59,52,35,64,43,31,40,36,20,18,12,3,58,43,57,67,32,11,52,53,34,44,52,48,50,54,54,47,44,74,70,67,41,58,58,49,71,46,83,36,58,74,62,73,70,68,70,78,117

pLDDT: mean 92.94, std 14.81, range [28.8, 99.0]

Radius of gyration: 19.87 Å; Cα contacts (8 Å, |Δi|>4): 640; chains: 2; bounding box: 46×78×38 Å

Foldseek 3Di:
DLDAAEEEEQDADDQVVFQVSADDPLFPDKDKDFDFAALDDPNAGFFKKAKDAPGVQLRVVLSVLQVVLCVPLVWRGKYKYAYHGIHGHGTTRMMMMTTHNDHVSNVVSRVSSVVVSVVDRGMDMDTDHPCVPPPPD/DLDAAEEEEQDADDQVVFQVSADDPLFPDKDKDFDFAALDDPRAGFFKKAKDAPGVQLRVVLSVLQVVLCVPLVWRGKYKYAYHGIHGGGTTRMMMMTTHNDHVSNVVSRVSSVVVSVVDRGMDMDTDHPCVPPPPD

Secondary structure (DSSP, 8-state):
----EEEEESSPP-HHHHHHHH--TT-SEEEEEEEE--SEETTEEEEEEEEEE-HHHHHHHHHHHHHHHHHHH--SEEEEEEE-EEEETT-EEEEEEEEESSHHHHHHHHHHHHHHHHHHSSEEEEEEES-------/----EEEEESSPP-HHHHHHHH--TT-SEEEEEEEE--SEETTEEEEEEEEEE-HHHHHHHHHHHHHHHHHHH--SEEEEEEE-EEEETT-EEEEEEEEESSHHHHHHHHHHHHHHHHHHSSEEEEEEETT------